Protein AF-A0A2D4M1D8-F1 (afdb_monomer)

Structure (mmCIF, N/CA/C/O backbone):
data_AF-A0A2D4M1D8-F1
#
_entry.id   AF-A0A2D4M1D8-F1
#
loop_
_atom_site.group_PDB
_atom_site.id
_atom_site.type_symbol
_atom_site.label_atom_id
_atom_site.label_alt_id
_atom_site.label_comp_id
_atom_site.label_asym_id
_atom_site.label_entity_id
_atom_site.label_seq_id
_atom_site.pdbx_PDB_ins_code
_atom_site.Cartn_x
_atom_site.Cartn_y
_atom_site.Cartn_z
_atom_site.occupancy
_atom_site.B_iso_or_equiv
_atom_site.auth_seq_id
_atom_site.auth_comp_id
_atom_site.auth_asym_id
_atom_site.auth_atom_id
_atom_site.pdbx_PDB_model_num
ATOM 1 N N . GLU A 1 1 ? -12.148 -11.282 5.282 1.00 66.81 1 GLU A N 1
ATOM 2 C CA . GLU A 1 1 ? -11.928 -11.578 3.846 1.00 66.81 1 GLU A CA 1
ATOM 3 C C . GLU A 1 1 ? -11.198 -10.450 3.104 1.00 66.81 1 GLU A C 1
ATOM 5 O O . GLU A 1 1 ? -10.140 -10.710 2.546 1.00 66.81 1 GLU A O 1
ATOM 10 N N . GLN A 1 2 ? -11.662 -9.192 3.183 1.00 76.12 2 GLN A N 1
ATOM 11 C CA . GLN A 1 2 ? -11.015 -8.040 2.519 1.00 76.12 2 GLN A CA 1
ATOM 12 C C . GLN A 1 2 ? -9.534 -7.824 2.888 1.00 76.12 2 GLN A C 1
ATOM 14 O O . GLN A 1 2 ? -8.716 -7.607 1.999 1.00 76.12 2 GLN A O 1
ATOM 19 N N . LEU A 1 3 ? -9.161 -7.924 4.174 1.00 80.94 3 LEU A N 1
ATOM 20 C CA . LEU A 1 3 ? -7.756 -7.798 4.591 1.00 80.94 3 LEU A CA 1
ATOM 21 C C . LEU A 1 3 ? -6.878 -8.900 3.978 1.00 80.94 3 LEU A C 1
ATOM 23 O O . LEU A 1 3 ? -5.792 -8.619 3.488 1.00 80.94 3 LEU A O 1
ATOM 27 N N . SER A 1 4 ? -7.364 -10.143 3.962 1.00 84.00 4 SER A N 1
ATOM 28 C CA . SER A 1 4 ? -6.626 -11.282 3.403 1.00 84.00 4 SER A CA 1
ATOM 29 C C . SER A 1 4 ? -6.391 -11.123 1.898 1.00 84.00 4 SER A C 1
ATOM 31 O O . SER A 1 4 ? -5.278 -11.358 1.436 1.00 84.00 4 SER A O 1
ATOM 33 N N . GLN A 1 5 ? -7.392 -10.641 1.154 1.00 86.50 5 GLN A N 1
ATOM 34 C CA . GLN A 1 5 ? -7.241 -10.314 -0.268 1.00 86.50 5 GLN A CA 1
ATOM 35 C C . GLN A 1 5 ? -6.213 -9.193 -0.490 1.00 86.50 5 GLN A C 1
ATOM 37 O O . GLN A 1 5 ? -5.358 -9.310 -1.363 1.00 86.50 5 GLN A O 1
ATOM 42 N N . GLN A 1 6 ? -6.244 -8.134 0.326 1.00 85.00 6 GLN A N 1
ATOM 43 C CA . GLN A 1 6 ? -5.277 -7.031 0.242 1.00 85.00 6 GLN A CA 1
ATOM 44 C C . GLN A 1 6 ? -3.851 -7.462 0.602 1.00 85.00 6 GLN A C 1
ATOM 46 O O . GLN A 1 6 ? -2.904 -7.036 -0.049 1.00 85.00 6 GLN A O 1
ATOM 51 N N . MET A 1 7 ? -3.682 -8.348 1.585 1.00 87.56 7 MET A N 1
ATOM 52 C CA . MET A 1 7 ? -2.372 -8.913 1.917 1.00 87.56 7 MET A CA 1
ATOM 53 C C . MET A 1 7 ? -1.833 -9.826 0.813 1.00 87.56 7 MET A C 1
ATOM 55 O O . MET A 1 7 ? -0.639 -9.789 0.532 1.00 87.56 7 MET A O 1
ATOM 59 N N . ALA A 1 8 ? -2.696 -10.612 0.163 1.00 90.31 8 ALA A N 1
ATOM 60 C CA . ALA A 1 8 ? -2.297 -11.431 -0.979 1.00 90.31 8 ALA A CA 1
ATOM 61 C C . ALA A 1 8 ? -1.833 -10.560 -2.158 1.00 90.31 8 ALA A C 1
ATOM 63 O O . ALA A 1 8 ? -0.759 -10.799 -2.706 1.00 90.31 8 ALA A O 1
ATOM 64 N N . LEU A 1 9 ? -2.591 -9.506 -2.484 1.00 90.12 9 LEU A N 1
ATOM 65 C CA . LEU A 1 9 ? -2.201 -8.517 -3.495 1.00 90.12 9 LEU A CA 1
ATOM 66 C C . LEU A 1 9 ? -0.886 -7.820 -3.136 1.00 90.12 9 LEU A C 1
ATOM 68 O O . LEU A 1 9 ? -0.038 -7.618 -3.999 1.00 90.12 9 LEU A O 1
ATOM 72 N N . PHE A 1 10 ? -0.699 -7.462 -1.864 1.00 90.62 10 PHE A N 1
ATOM 73 C CA . PHE A 1 10 ? 0.538 -6.850 -1.394 1.00 90.62 10 PHE A CA 1
ATOM 74 C C . PHE A 1 10 ? 1.743 -7.777 -1.595 1.00 90.62 10 PHE A C 1
ATOM 76 O O . PHE A 1 10 ? 2.737 -7.352 -2.177 1.00 90.62 10 PHE A O 1
ATOM 83 N N . ALA A 1 11 ? 1.625 -9.052 -1.217 1.00 91.69 11 ALA A N 1
ATOM 84 C CA . ALA A 1 11 ? 2.682 -10.041 -1.413 1.00 91.69 11 ALA A CA 1
ATOM 85 C C . ALA A 1 11 ? 3.009 -10.273 -2.901 1.00 91.69 11 ALA A C 1
ATOM 87 O O . ALA A 1 11 ? 4.173 -10.431 -3.264 1.00 91.69 11 ALA A O 1
ATOM 88 N N . GLU A 1 12 ? 2.001 -10.265 -3.778 1.00 93.38 12 GLU A N 1
ATOM 89 C CA . GLU A 1 12 ? 2.205 -10.361 -5.228 1.00 93.38 12 GLU A CA 1
ATOM 90 C C . GLU A 1 12 ? 2.938 -9.130 -5.784 1.00 93.38 12 GLU A C 1
ATOM 92 O O . GLU A 1 12 ? 3.869 -9.258 -6.583 1.00 93.38 12 GLU A O 1
ATOM 97 N N . ILE A 1 13 ? 2.557 -7.931 -5.336 1.00 92.62 13 ILE A N 1
ATOM 98 C CA . ILE A 1 13 ? 3.235 -6.686 -5.705 1.00 92.62 13 ILE A CA 1
ATOM 99 C C . ILE A 1 13 ? 4.694 -6.720 -5.237 1.00 92.62 13 ILE A C 1
ATOM 101 O O . ILE A 1 13 ? 5.575 -6.412 -6.033 1.00 92.62 13 ILE A O 1
ATOM 105 N N . GLU A 1 14 ? 4.971 -7.146 -4.003 1.00 90.88 14 GLU A N 1
ATOM 106 C CA . GLU A 1 14 ? 6.341 -7.278 -3.490 1.00 90.88 14 GLU A CA 1
ATOM 107 C C . GLU A 1 14 ? 7.165 -8.303 -4.280 1.00 90.88 14 GLU A C 1
ATOM 109 O O . GLU A 1 14 ? 8.321 -8.043 -4.615 1.00 90.88 14 GLU A O 1
ATOM 114 N N . ALA A 1 15 ? 6.575 -9.445 -4.643 1.00 93.31 15 ALA A N 1
ATOM 115 C CA . ALA A 1 15 ? 7.243 -10.449 -5.468 1.00 93.31 15 ALA A CA 1
ATOM 116 C C . ALA A 1 15 ? 7.608 -9.906 -6.864 1.00 93.31 15 ALA A C 1
ATOM 118 O O . ALA A 1 15 ? 8.654 -10.258 -7.421 1.00 93.31 15 ALA A O 1
ATOM 119 N N . ASN A 1 16 ? 6.795 -8.996 -7.411 1.00 94.50 16 ASN A N 1
ATOM 120 C CA . ASN A 1 16 ? 7.058 -8.333 -8.689 1.00 94.50 16 ASN A CA 1
ATOM 121 C C . ASN A 1 16 ? 8.260 -7.374 -8.663 1.00 94.50 16 ASN A C 1
ATOM 123 O O . ASN A 1 16 ? 8.732 -6.989 -9.737 1.00 94.50 16 ASN A O 1
ATOM 127 N N . GLN A 1 17 ? 8.833 -7.057 -7.496 1.00 95.88 17 GLN A N 1
ATOM 128 C CA . GLN A 1 17 ? 10.097 -6.318 -7.403 1.00 95.88 17 GLN A CA 1
ATOM 129 C C . GLN A 1 17 ? 11.206 -6.996 -8.218 1.00 95.88 17 GLN A C 1
ATOM 131 O O . GLN A 1 17 ? 11.942 -6.326 -8.940 1.00 95.88 17 GLN A O 1
ATOM 136 N N . ALA A 1 18 ? 11.288 -8.330 -8.171 1.00 96.56 18 ALA A N 1
ATOM 137 C CA . ALA A 1 18 ? 12.291 -9.083 -8.921 1.00 96.56 18 ALA A CA 1
ATOM 138 C C . ALA A 1 18 ? 12.136 -8.898 -10.443 1.00 96.56 18 ALA A C 1
ATOM 140 O O . ALA A 1 18 ? 13.130 -8.770 -11.164 1.00 96.56 18 ALA A O 1
ATOM 141 N N . ASN A 1 19 ? 10.891 -8.820 -10.924 1.00 96.50 19 ASN A N 1
ATOM 142 C CA . ASN A 1 19 ? 10.585 -8.554 -12.330 1.00 96.50 19 ASN A CA 1
ATOM 143 C C . ASN A 1 19 ? 10.978 -7.124 -12.723 1.00 96.50 19 ASN A C 1
ATOM 145 O O . ASN A 1 19 ? 11.519 -6.913 -13.810 1.00 96.50 19 ASN A O 1
ATOM 149 N N . LEU A 1 20 ? 10.759 -6.144 -11.840 1.00 97.44 20 LEU A N 1
ATOM 150 C CA . LEU A 1 20 ? 11.179 -4.760 -12.065 1.00 97.44 20 LEU A CA 1
ATOM 151 C C . LEU A 1 20 ? 12.708 -4.638 -12.135 1.00 97.44 20 LEU A C 1
ATOM 153 O O . LEU A 1 20 ? 13.231 -3.997 -13.047 1.00 97.44 20 LEU A O 1
ATOM 157 N N . ASP A 1 21 ? 13.427 -5.303 -11.232 1.00 97.31 21 ASP A N 1
ATOM 158 C CA . ASP A 1 21 ? 14.892 -5.319 -11.210 1.00 97.31 21 ASP A CA 1
ATOM 159 C C . ASP A 1 21 ? 15.466 -5.993 -12.466 1.00 97.31 21 ASP A C 1
ATOM 161 O O . ASP A 1 21 ? 16.479 -5.560 -13.029 1.00 97.31 21 ASP A O 1
ATOM 165 N N . GLN A 1 22 ? 14.815 -7.054 -12.949 1.00 97.50 22 GLN A N 1
ATOM 166 C CA . GLN A 1 22 ? 15.164 -7.676 -14.223 1.00 97.50 22 GLN A CA 1
ATOM 167 C C . GLN A 1 22 ? 14.887 -6.732 -15.399 1.00 97.50 22 GLN A C 1
ATOM 169 O O . GLN A 1 22 ? 15.742 -6.580 -16.275 1.00 97.50 22 GLN A O 1
ATOM 174 N N . CYS A 1 23 ? 13.732 -6.064 -15.407 1.00 97.38 23 CYS A N 1
ATOM 175 C CA . CYS A 1 23 ? 13.376 -5.075 -16.419 1.00 97.38 23 CYS A CA 1
ATOM 176 C C . CYS A 1 23 ? 14.396 -3.928 -16.463 1.00 97.38 23 CYS A C 1
ATOM 178 O O . CYS A 1 23 ? 14.813 -3.532 -17.549 1.00 97.38 23 CYS A O 1
ATOM 180 N N . GLN A 1 24 ? 14.894 -3.473 -15.309 1.00 97.88 24 GLN A N 1
ATOM 181 C CA . GLN A 1 24 ? 15.951 -2.465 -15.222 1.00 97.88 24 GLN A CA 1
ATOM 182 C C . GLN A 1 24 ? 17.222 -2.904 -15.952 1.00 97.88 24 GLN A C 1
ATOM 184 O O . GLN A 1 24 ? 17.783 -2.148 -16.746 1.00 97.88 24 GLN A O 1
ATOM 189 N N . LYS A 1 25 ? 17.677 -4.136 -15.695 1.00 98.19 25 LYS A N 1
ATOM 190 C CA . LYS A 1 25 ? 18.882 -4.690 -16.330 1.00 98.19 25 LYS A CA 1
ATOM 191 C C . LYS A 1 25 ? 18.707 -4.792 -17.843 1.00 98.19 25 LYS A C 1
ATOM 193 O O . LYS A 1 25 ? 19.596 -4.374 -18.581 1.00 98.19 25 LYS A O 1
ATOM 198 N N . LEU A 1 26 ? 17.563 -5.304 -18.295 1.00 97.81 26 LEU A N 1
ATOM 199 C CA . LEU A 1 26 ? 17.253 -5.445 -19.718 1.00 97.81 26 LEU A CA 1
ATOM 200 C C . LEU A 1 26 ? 17.132 -4.081 -20.411 1.00 97.81 26 LEU A C 1
ATOM 202 O O . LEU A 1 26 ? 17.763 -3.871 -21.442 1.00 97.81 26 LEU A O 1
ATOM 206 N N . SER A 1 27 ? 16.391 -3.134 -19.829 1.00 97.69 27 SER A N 1
ATOM 207 C CA . SER A 1 27 ? 16.249 -1.766 -20.349 1.00 97.69 27 SER A CA 1
ATOM 208 C C . SER A 1 27 ? 17.609 -1.080 -20.496 1.00 97.69 27 SER A C 1
ATOM 210 O O . SER A 1 27 ? 17.894 -0.488 -21.536 1.00 97.69 27 SER A O 1
ATOM 212 N N . GLN A 1 28 ? 18.495 -1.228 -19.505 1.00 97.88 28 GLN A N 1
ATOM 213 C CA . GLN A 1 28 ? 19.846 -0.676 -19.570 1.00 97.88 28 GLN A CA 1
ATOM 214 C C . GLN A 1 28 ? 20.699 -1.326 -20.667 1.00 97.88 28 GLN A C 1
ATOM 216 O O . GLN A 1 28 ? 21.436 -0.631 -21.361 1.00 97.88 28 GLN A O 1
ATOM 221 N N . GLN A 1 29 ? 20.617 -2.647 -20.834 1.00 98.00 29 GLN A N 1
ATOM 222 C CA . GLN A 1 29 ? 21.349 -3.355 -21.887 1.00 98.00 29 GLN A CA 1
ATOM 223 C C . GLN A 1 29 ? 20.864 -2.944 -23.280 1.00 98.00 29 GLN A C 1
ATOM 225 O O . GLN A 1 29 ? 21.679 -2.621 -24.145 1.00 98.00 29 GLN A O 1
ATOM 230 N N . TYR A 1 30 ? 19.546 -2.911 -23.486 1.00 97.62 30 TYR A N 1
ATOM 231 C CA . TYR A 1 30 ? 18.956 -2.531 -24.765 1.00 97.62 30 TYR A CA 1
ATOM 232 C C . TYR A 1 30 ? 19.206 -1.063 -25.104 1.00 97.62 30 TYR A C 1
ATOM 234 O O . TYR A 1 30 ? 19.594 -0.774 -26.233 1.00 97.62 30 TYR A O 1
ATOM 242 N N . SER A 1 31 ? 19.044 -0.142 -24.149 1.00 97.44 31 SER A N 1
ATOM 243 C CA . SER A 1 31 ? 19.306 1.282 -24.388 1.00 97.44 31 SER A CA 1
ATOM 244 C C . SER A 1 31 ? 20.769 1.524 -24.759 1.00 97.44 31 SER A C 1
ATOM 246 O O . SER A 1 31 ? 21.036 2.187 -25.759 1.00 97.44 31 SER A O 1
ATOM 248 N N . THR A 1 32 ? 21.721 0.900 -24.055 1.00 97.75 32 THR A N 1
ATOM 249 C CA . THR A 1 32 ? 23.146 0.974 -24.407 1.00 97.75 32 THR A CA 1
ATOM 250 C C . THR A 1 32 ? 23.416 0.441 -25.816 1.00 97.75 32 THR A C 1
ATOM 252 O O . THR A 1 32 ? 24.031 1.143 -26.616 1.00 97.75 32 THR A O 1
ATOM 255 N N . ALA A 1 33 ? 22.917 -0.751 -26.158 1.00 97.62 33 ALA A N 1
ATOM 256 C CA . ALA A 1 33 ? 23.139 -1.347 -27.478 1.00 97.62 33 ALA A CA 1
ATOM 257 C C . ALA A 1 33 ? 22.548 -0.492 -28.615 1.00 97.62 33 ALA A C 1
ATOM 259 O O . ALA A 1 33 ? 23.186 -0.282 -29.649 1.00 97.62 33 ALA A O 1
ATOM 260 N N . VAL A 1 34 ? 21.343 0.052 -28.415 1.00 96.88 34 VAL A N 1
ATOM 261 C CA . VAL A 1 34 ? 20.702 0.964 -29.374 1.00 96.88 34 VAL A CA 1
ATOM 262 C C . VAL A 1 34 ? 21.520 2.244 -29.525 1.00 96.88 34 VAL A C 1
ATOM 264 O O . VAL A 1 34 ? 21.774 2.670 -30.649 1.00 96.88 34 VAL A O 1
ATOM 267 N N . LYS A 1 35 ? 21.995 2.823 -28.420 1.00 96.62 35 LYS A N 1
ATOM 268 C CA . LYS A 1 35 ? 22.807 4.044 -28.424 1.00 96.62 35 LYS A CA 1
ATOM 269 C C . LYS A 1 35 ? 24.138 3.863 -29.154 1.00 96.62 35 LYS A C 1
ATOM 271 O O . LYS A 1 35 ? 24.558 4.749 -29.898 1.00 96.62 35 LYS A O 1
ATOM 276 N N . GLU A 1 36 ? 24.793 2.719 -28.976 1.00 97.12 36 GLU A N 1
ATOM 277 C CA . GLU A 1 36 ? 26.015 2.364 -29.708 1.00 97.12 36 GLU A CA 1
ATOM 278 C C . GLU A 1 36 ? 25.753 2.247 -31.214 1.00 97.12 36 GLU A C 1
ATOM 280 O O . GLU A 1 36 ? 26.500 2.803 -32.022 1.00 97.12 36 GLU A O 1
ATOM 285 N N . TYR A 1 37 ? 24.656 1.593 -31.601 1.00 96.00 37 TYR A N 1
ATOM 286 C CA . TYR A 1 37 ? 24.276 1.455 -33.005 1.00 96.00 37 TYR A CA 1
ATOM 287 C C . TYR A 1 37 ? 23.898 2.798 -33.650 1.00 96.00 37 TYR A C 1
ATOM 289 O O . TYR A 1 37 ? 24.312 3.099 -34.773 1.00 96.00 37 TYR A O 1
ATOM 297 N N . GLU A 1 38 ? 23.163 3.651 -32.934 1.00 93.88 38 GLU A N 1
ATOM 298 C CA . GLU A 1 38 ? 22.845 5.018 -33.358 1.00 93.88 38 GLU A CA 1
ATOM 299 C C . GLU A 1 38 ? 24.117 5.842 -33.595 1.00 93.88 38 GLU A C 1
ATOM 301 O O . GLU A 1 38 ? 24.235 6.528 -34.618 1.00 93.88 38 GLU A O 1
ATOM 306 N N . LEU A 1 39 ? 25.100 5.729 -32.697 1.00 94.19 39 LEU A N 1
ATOM 307 C CA . LEU A 1 39 ? 26.401 6.380 -32.832 1.00 94.19 39 LEU A CA 1
ATOM 308 C C . LEU A 1 39 ? 27.198 5.836 -34.027 1.00 94.19 39 LEU A C 1
ATOM 310 O O . LEU A 1 39 ? 27.801 6.616 -34.773 1.00 94.19 39 LEU A O 1
ATOM 314 N N . GLN A 1 40 ? 27.181 4.520 -34.250 1.00 95.94 40 GLN A N 1
ATOM 315 C CA . GLN A 1 40 ? 27.835 3.894 -35.398 1.00 95.94 40 GLN A CA 1
ATOM 316 C C . GLN A 1 40 ? 27.232 4.398 -36.716 1.00 95.94 40 GLN A C 1
ATOM 318 O O . GLN A 1 40 ? 27.969 4.793 -37.624 1.00 95.94 40 GLN A O 1
ATOM 323 N N . LEU A 1 41 ? 25.900 4.458 -36.812 1.00 91.88 41 LEU A N 1
ATOM 324 C CA . LEU A 1 41 ? 25.202 5.008 -37.974 1.00 91.88 41 LEU A CA 1
ATOM 325 C C . LEU A 1 41 ? 25.516 6.491 -38.183 1.00 91.88 41 LEU A C 1
ATOM 327 O O . LEU A 1 41 ? 25.716 6.918 -39.320 1.00 91.88 41 LEU A O 1
ATOM 331 N N . MET A 1 42 ? 25.569 7.279 -37.109 1.00 90.62 42 MET A N 1
ATOM 332 C CA . MET A 1 42 ? 25.940 8.693 -37.174 1.00 90.62 42 MET A CA 1
ATOM 333 C C . MET A 1 42 ? 27.366 8.873 -37.709 1.00 90.62 42 MET A C 1
ATOM 335 O O . MET A 1 42 ? 27.583 9.682 -38.611 1.00 90.62 42 MET A O 1
ATOM 339 N N . THR A 1 43 ? 28.314 8.081 -37.207 1.00 93.31 43 THR A N 1
ATOM 340 C CA . THR A 1 43 ? 29.721 8.098 -37.636 1.00 93.31 43 THR A CA 1
ATOM 341 C C . THR A 1 43 ? 29.862 7.703 -39.102 1.00 93.31 43 THR A C 1
ATOM 343 O O . THR A 1 43 ? 30.515 8.402 -39.877 1.00 93.31 43 THR A O 1
ATOM 346 N N . TYR A 1 44 ? 29.205 6.616 -39.509 1.00 93.00 44 TYR A N 1
ATOM 347 C CA . TYR A 1 44 ? 29.231 6.152 -40.892 1.00 93.00 44 TYR A CA 1
ATOM 348 C C . TYR A 1 44 ? 28.624 7.184 -41.850 1.00 93.00 44 TYR A C 1
ATOM 350 O O . TYR A 1 44 ? 29.213 7.481 -42.887 1.00 93.00 44 TYR A O 1
ATOM 358 N N . ARG A 1 45 ? 27.484 7.791 -41.487 1.00 88.25 45 ARG A N 1
ATOM 359 C CA . ARG A 1 45 ? 26.873 8.872 -42.276 1.00 88.25 45 ARG A CA 1
ATOM 360 C C . ARG A 1 45 ? 27.814 10.061 -42.422 1.00 88.25 45 ARG A C 1
ATOM 362 O O . ARG A 1 45 ? 28.002 10.524 -43.539 1.00 88.25 45 ARG A O 1
ATOM 369 N N . ALA A 1 46 ? 28.446 10.508 -41.337 1.00 87.94 46 ALA A N 1
ATOM 370 C CA . ALA A 1 46 ? 29.410 11.606 -41.387 1.00 87.94 46 ALA A CA 1
ATOM 371 C C . ALA A 1 46 ? 30.602 11.287 -42.309 1.00 87.94 46 ALA A C 1
ATOM 373 O O . ALA A 1 46 ? 31.013 12.134 -43.103 1.00 87.94 46 ALA A O 1
ATOM 374 N N . PHE A 1 47 ? 31.119 10.053 -42.260 1.00 90.88 47 PHE A N 1
ATOM 375 C CA . PHE A 1 47 ? 32.173 9.593 -43.166 1.00 90.88 47 PHE A CA 1
ATOM 376 C C . PHE A 1 47 ? 31.720 9.624 -44.632 1.00 90.88 47 PHE A C 1
ATOM 378 O O . PHE A 1 47 ? 32.409 10.199 -45.471 1.00 90.88 47 PHE A O 1
ATOM 385 N N . VAL A 1 48 ? 30.546 9.074 -44.946 1.00 89.31 48 VAL A N 1
ATOM 386 C CA . VAL A 1 48 ? 30.001 9.064 -46.313 1.00 89.31 48 VAL A CA 1
ATOM 387 C C . VAL A 1 48 ? 29.726 10.483 -46.825 1.00 89.31 48 VAL A C 1
ATOM 389 O O . VAL A 1 48 ? 30.069 10.795 -47.964 1.00 89.31 48 VAL A O 1
ATOM 392 N N . GLU A 1 49 ? 29.154 11.358 -45.996 1.00 85.88 49 GLU A N 1
ATOM 393 C CA . GLU A 1 49 ? 28.897 12.764 -46.334 1.00 85.88 49 GLU A CA 1
ATOM 394 C C . GLU A 1 49 ? 30.195 13.530 -46.619 1.00 85.88 49 GLU A C 1
ATOM 396 O O . GLU A 1 49 ? 30.223 14.343 -47.538 1.00 85.88 49 GLU A O 1
ATOM 401 N N . SER A 1 50 ? 31.291 13.231 -45.908 1.00 86.94 50 SER A N 1
ATOM 402 C CA . SER A 1 50 ? 32.597 13.868 -46.148 1.00 86.94 50 SER A CA 1
ATOM 403 C C . SER A 1 50 ? 33.162 13.613 -47.551 1.00 86.94 50 SER A C 1
ATOM 405 O O . SER A 1 50 ? 33.945 14.413 -48.057 1.00 86.94 50 SER A O 1
ATOM 407 N N . GLN A 1 51 ? 32.756 12.510 -48.187 1.00 86.88 51 GLN A N 1
ATOM 408 C CA . GLN A 1 51 ? 33.190 12.135 -49.534 1.00 86.88 51 GLN A CA 1
ATOM 409 C C . GLN A 1 51 ? 32.278 12.717 -50.631 1.00 86.88 51 GLN A C 1
ATOM 411 O O . GLN A 1 51 ? 32.621 12.662 -51.813 1.00 86.88 51 GLN A O 1
ATOM 416 N N . GLN A 1 52 ? 31.114 13.275 -50.275 1.00 82.75 52 GLN A N 1
ATOM 417 C CA . GLN A 1 52 ? 30.149 13.823 -51.230 1.00 82.75 52 GLN A CA 1
ATOM 418 C C . GLN A 1 52 ? 30.340 15.333 -51.421 1.00 82.75 52 GLN A C 1
ATOM 420 O O . GLN A 1 52 ? 30.469 16.097 -50.471 1.00 82.75 52 GLN A O 1
ATOM 425 N N . LYS A 1 53 ? 30.305 15.796 -52.678 1.00 70.94 53 LYS A N 1
ATOM 426 C CA . LYS A 1 53 ? 30.506 17.218 -53.029 1.00 70.94 53 LYS A CA 1
ATOM 427 C C . LYS A 1 53 ? 29.303 18.128 -52.726 1.00 70.94 53 LYS A C 1
ATOM 429 O O . LYS A 1 53 ? 29.411 19.336 -52.913 1.00 70.94 53 LYS A O 1
ATOM 434 N N . SER A 1 54 ? 28.157 17.579 -52.313 1.00 64.12 54 SER A N 1
ATOM 435 C CA . SER A 1 54 ? 26.909 18.329 -52.120 1.00 64.12 54 SER A CA 1
ATOM 436 C C . SER A 1 54 ? 26.309 18.072 -50.731 1.00 64.12 54 SER A C 1
ATOM 438 O O . SER A 1 54 ? 26.140 16.910 -50.359 1.00 64.12 54 SER A O 1
ATOM 440 N N . PRO A 1 55 ? 25.962 19.121 -49.962 1.00 63.91 55 PRO A N 1
ATOM 441 C CA . PRO A 1 55 ? 25.330 18.960 -48.659 1.00 63.91 55 PRO A CA 1
ATOM 442 C C . PRO A 1 55 ? 23.859 18.539 -48.805 1.00 63.91 55 PRO A C 1
ATOM 444 O O . PRO A 1 55 ? 23.033 19.278 -49.342 1.00 63.91 55 PRO A O 1
ATOM 447 N N . VAL A 1 56 ? 23.509 17.361 -48.281 1.00 71.50 56 VAL A N 1
ATOM 448 C CA . VAL A 1 56 ? 22.127 16.851 -48.254 1.00 71.50 56 VAL A CA 1
ATOM 449 C C . VAL A 1 56 ? 21.361 17.424 -47.048 1.00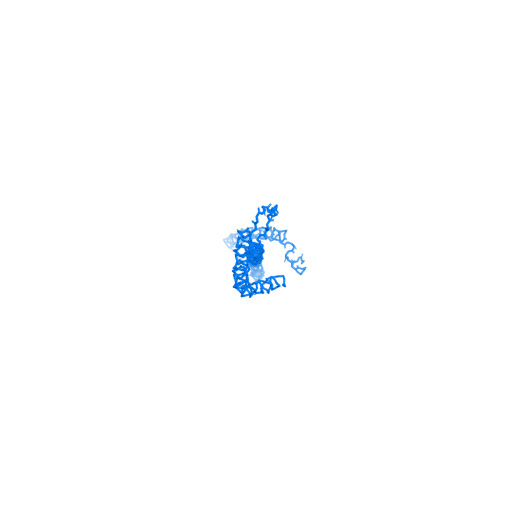 71.50 56 VAL A C 1
ATOM 451 O O . VAL A 1 56 ? 21.895 17.539 -45.943 1.00 71.50 56 VAL A O 1
ATOM 454 N N . LYS A 1 57 ? 20.084 17.794 -47.242 1.00 63.69 57 LYS A N 1
ATOM 455 C CA . LYS A 1 57 ? 19.195 18.292 -46.172 1.00 63.69 57 LYS A CA 1
ATOM 456 C C . LYS A 1 57 ? 18.954 17.215 -45.109 1.00 63.69 57 LYS A C 1
ATOM 458 O O . LYS A 1 57 ? 18.578 16.090 -45.427 1.00 63.69 57 LYS A O 1
ATOM 463 N N . ARG A 1 58 ? 19.095 17.591 -43.835 1.00 68.88 58 ARG A N 1
ATOM 464 C CA . ARG A 1 58 ? 18.977 16.677 -42.689 1.00 68.88 58 ARG A CA 1
ATOM 465 C C . ARG A 1 58 ? 17.584 16.703 -42.059 1.00 68.88 58 ARG A C 1
ATOM 467 O O . ARG A 1 58 ? 17.001 17.771 -41.881 1.00 68.88 58 ARG A O 1
ATOM 474 N N . ARG A 1 59 ? 17.109 15.535 -41.616 1.00 72.31 59 ARG A N 1
ATOM 475 C CA . ARG A 1 59 ? 16.017 15.392 -40.639 1.00 72.31 59 ARG A CA 1
ATOM 476 C C . ARG A 1 59 ? 16.620 14.992 -39.292 1.00 72.31 59 ARG A C 1
ATOM 478 O O . ARG A 1 59 ? 17.501 14.138 -39.250 1.00 72.31 59 ARG A O 1
ATOM 485 N N . ARG A 1 60 ? 16.157 15.602 -38.196 1.00 71.38 60 ARG A N 1
ATOM 486 C CA . ARG A 1 60 ? 16.535 15.180 -36.839 1.00 71.38 60 ARG A CA 1
ATOM 487 C C . ARG A 1 60 ? 15.935 13.796 -36.576 1.00 71.38 60 ARG A C 1
ATOM 489 O O . ARG A 1 60 ? 14.732 13.620 -36.751 1.00 71.38 60 ARG A O 1
ATOM 496 N N . VAL A 1 61 ? 16.771 12.836 -36.194 1.00 72.62 61 VAL A N 1
ATOM 497 C CA . VAL A 1 61 ? 16.337 11.505 -35.751 1.00 72.62 61 VAL A CA 1
ATOM 498 C C . VAL A 1 61 ? 16.081 11.586 -34.246 1.00 72.62 61 VAL A C 1
ATOM 500 O O . VAL A 1 61 ? 16.873 12.196 -33.529 1.00 72.62 61 VAL A O 1
ATOM 503 N N . LEU A 1 62 ? 14.950 11.051 -33.788 1.00 81.00 62 LEU A N 1
ATOM 504 C CA . LEU A 1 62 ? 14.676 10.882 -32.361 1.00 81.00 62 LEU A CA 1
ATOM 505 C C . LEU A 1 62 ? 15.468 9.669 -31.858 1.00 81.00 62 LEU A C 1
ATOM 507 O O . LEU A 1 62 ? 15.522 8.656 -32.553 1.00 81.00 62 LEU A O 1
ATOM 511 N N . SER A 1 63 ? 16.085 9.793 -30.685 1.00 90.38 63 SER A N 1
ATOM 512 C CA . SER A 1 63 ? 16.842 8.711 -30.049 1.00 90.38 63 SER A CA 1
ATOM 513 C C . SER A 1 63 ? 15.881 7.627 -29.569 1.00 90.38 63 SER A C 1
ATOM 515 O O . SER A 1 63 ? 15.012 7.878 -28.733 1.00 90.38 63 SER A O 1
ATOM 517 N N . SER A 1 64 ? 16.028 6.420 -30.104 1.00 92.44 64 SER A N 1
ATOM 518 C CA . SER A 1 64 ? 15.257 5.251 -29.673 1.00 92.44 64 SER A CA 1
ATOM 519 C C . SER A 1 64 ? 15.752 4.747 -28.314 1.00 92.44 64 SER A C 1
ATOM 521 O O . SER A 1 64 ? 14.964 4.233 -27.524 1.00 92.44 64 SER A O 1
ATOM 523 N N . SER A 1 65 ? 17.034 4.962 -27.993 1.00 95.62 65 SER A N 1
ATOM 524 C CA . SER A 1 65 ? 17.600 4.682 -26.664 1.00 95.62 65 SER A CA 1
ATOM 525 C C . SER A 1 65 ? 16.925 5.508 -25.563 1.00 95.62 65 SER A C 1
ATOM 527 O O . SER A 1 65 ? 16.677 5.002 -24.464 1.00 95.62 65 SER A O 1
ATOM 529 N N . ASP A 1 66 ? 16.629 6.780 -25.839 1.00 95.19 66 ASP A N 1
ATOM 530 C CA . ASP A 1 66 ? 16.000 7.667 -24.854 1.00 95.19 66 ASP A CA 1
ATOM 531 C C . ASP A 1 66 ? 14.549 7.244 -24.586 1.00 95.19 66 ASP A C 1
ATOM 533 O O . ASP A 1 66 ? 14.110 7.271 -23.439 1.00 95.19 66 ASP A O 1
ATOM 537 N N . ALA A 1 67 ? 13.835 6.764 -25.613 1.00 95.56 67 ALA A N 1
ATOM 538 C CA . ALA A 1 67 ? 12.489 6.212 -25.457 1.00 95.56 67 ALA A CA 1
ATOM 539 C C . ALA A 1 67 ? 12.475 4.977 -24.536 1.00 95.56 67 ALA A C 1
ATOM 541 O O . ALA A 1 67 ? 11.699 4.940 -23.586 1.00 95.56 67 ALA A O 1
ATOM 542 N N . ILE A 1 68 ? 13.392 4.022 -24.743 1.00 96.00 68 ILE A N 1
ATOM 543 C CA . ILE A 1 68 ? 13.530 2.821 -23.891 1.00 96.00 68 ILE A CA 1
ATOM 544 C C . ILE A 1 68 ? 13.810 3.202 -22.430 1.00 96.00 68 ILE A C 1
ATOM 546 O O . ILE A 1 68 ? 13.285 2.589 -21.498 1.00 96.00 68 ILE A O 1
ATOM 550 N N . THR A 1 69 ? 14.649 4.221 -22.225 1.00 96.06 69 THR A N 1
ATOM 551 C CA . THR A 1 69 ? 14.977 4.712 -20.881 1.00 96.06 69 THR A CA 1
ATOM 552 C C . THR A 1 69 ? 13.749 5.334 -20.221 1.00 96.06 69 THR A C 1
ATOM 554 O O . THR A 1 69 ? 13.472 5.052 -19.056 1.00 96.06 69 THR A O 1
ATOM 557 N N . GLN A 1 70 ? 12.992 6.147 -20.963 1.00 97.12 70 GLN A N 1
ATOM 558 C CA . GLN A 1 70 ? 11.795 6.808 -20.454 1.00 97.12 70 GLN A CA 1
ATOM 559 C C . GLN A 1 70 ? 10.700 5.806 -20.073 1.00 97.12 70 GLN A C 1
ATOM 561 O O . GLN A 1 70 ? 10.168 5.895 -18.971 1.00 97.12 70 GLN A O 1
ATOM 566 N N . GLU A 1 71 ? 10.420 4.812 -20.917 1.00 97.00 71 GLU A N 1
ATOM 567 C CA . GLU A 1 71 ? 9.413 3.781 -20.624 1.00 97.00 71 GLU A CA 1
ATOM 568 C C . GLU A 1 71 ? 9.719 3.032 -19.319 1.00 97.00 71 GLU A C 1
ATOM 570 O O . GLU A 1 71 ? 8.822 2.776 -18.513 1.00 97.00 71 GLU A O 1
ATOM 575 N N . PHE A 1 72 ? 10.996 2.733 -19.055 1.00 97.88 72 PHE A N 1
ATOM 576 C CA . PHE A 1 72 ? 11.394 2.113 -17.792 1.00 97.88 72 PHE A CA 1
ATOM 577 C C . PHE A 1 72 ? 11.255 3.068 -16.593 1.00 97.88 72 PHE A C 1
ATOM 579 O O . PHE A 1 72 ? 10.830 2.644 -15.514 1.00 97.88 72 PHE A O 1
ATOM 586 N N . MET A 1 73 ? 11.584 4.355 -16.753 1.00 98.12 73 MET A N 1
ATOM 587 C CA . MET A 1 73 ? 11.375 5.356 -15.696 1.00 98.12 73 MET A CA 1
ATOM 588 C C . MET A 1 73 ? 9.892 5.483 -15.327 1.00 98.12 73 MET A C 1
ATOM 590 O O . MET A 1 73 ? 9.563 5.535 -14.136 1.00 98.12 73 MET A O 1
ATOM 594 N N . ASP A 1 74 ? 9.010 5.486 -16.324 1.00 98.06 74 ASP A N 1
ATOM 595 C CA . ASP A 1 74 ? 7.561 5.565 -16.137 1.00 98.06 74 ASP A CA 1
ATOM 596 C C . ASP A 1 74 ? 7.036 4.305 -15.435 1.00 98.06 74 ASP A C 1
ATOM 598 O O . ASP A 1 74 ? 6.345 4.402 -14.417 1.00 98.06 74 ASP A O 1
ATOM 602 N N . LEU A 1 75 ? 7.457 3.117 -15.891 1.00 98.00 75 LEU A N 1
ATOM 603 C CA . LEU A 1 75 ? 7.119 1.841 -15.256 1.00 98.00 75 LEU A CA 1
ATOM 604 C C . LEU A 1 75 ? 7.541 1.804 -13.779 1.00 98.00 75 LEU A C 1
ATOM 606 O O . LEU A 1 75 ? 6.736 1.460 -12.911 1.00 98.00 75 LEU A O 1
ATOM 610 N N . ARG A 1 76 ? 8.782 2.202 -13.471 1.00 97.69 76 ARG A N 1
ATOM 611 C CA . ARG A 1 76 ? 9.295 2.270 -12.093 1.00 97.69 76 ARG A CA 1
ATOM 612 C C . ARG A 1 76 ? 8.482 3.235 -11.232 1.00 97.69 76 ARG A C 1
ATOM 614 O O . ARG A 1 76 ? 8.218 2.944 -10.064 1.00 97.69 76 ARG A O 1
ATOM 621 N N . THR A 1 77 ? 8.088 4.374 -11.795 1.00 98.25 77 THR A N 1
ATOM 622 C CA . THR A 1 77 ? 7.274 5.378 -11.098 1.00 98.25 77 THR A CA 1
ATOM 623 C C . THR A 1 77 ? 5.896 4.816 -10.751 1.00 98.25 77 THR A C 1
ATOM 625 O O . THR A 1 77 ? 5.478 4.898 -9.596 1.00 98.25 77 THR A O 1
ATOM 628 N N . HIS A 1 78 ? 5.222 4.167 -11.706 1.00 97.75 78 HIS A N 1
ATOM 629 C CA . HIS A 1 78 ? 3.927 3.521 -11.475 1.00 97.75 78 HIS A CA 1
ATOM 630 C C . HIS A 1 78 ? 4.009 2.392 -10.444 1.00 97.75 78 HIS A C 1
ATOM 632 O O . HIS A 1 78 ? 3.183 2.335 -9.535 1.00 97.75 78 HIS A O 1
ATOM 638 N N . TYR A 1 79 ? 5.022 1.529 -10.538 1.00 97.88 79 TYR A N 1
ATOM 639 C CA . TYR A 1 79 ? 5.220 0.449 -9.574 1.00 97.88 79 TYR A CA 1
ATOM 640 C C . TYR A 1 79 ? 5.459 0.987 -8.153 1.00 97.88 79 TYR A C 1
ATOM 642 O O . TYR A 1 79 ? 4.842 0.522 -7.198 1.00 97.88 79 TYR A O 1
ATOM 650 N N . THR A 1 80 ? 6.286 2.027 -8.004 1.00 97.19 80 THR A N 1
ATOM 651 C CA . THR A 1 80 ? 6.545 2.659 -6.696 1.00 97.19 80 THR A CA 1
ATOM 652 C C . THR A 1 80 ? 5.268 3.251 -6.092 1.00 97.19 80 THR A C 1
ATOM 654 O O . THR A 1 80 ? 5.013 3.103 -4.893 1.00 97.19 80 THR A O 1
ATOM 657 N N . ALA A 1 81 ? 4.443 3.901 -6.919 1.00 97.06 81 ALA A N 1
ATOM 658 C CA . ALA A 1 81 ? 3.148 4.423 -6.495 1.00 97.06 81 ALA A CA 1
ATOM 659 C C . ALA A 1 81 ? 2.207 3.295 -6.044 1.00 97.06 81 ALA A C 1
ATOM 661 O O . ALA A 1 81 ? 1.579 3.414 -4.993 1.00 97.06 81 ALA A O 1
ATOM 662 N N . LEU A 1 82 ? 2.167 2.186 -6.790 1.00 95.69 82 LEU A N 1
ATOM 663 C CA . LEU A 1 82 ? 1.368 1.009 -6.456 1.00 95.69 82 LEU A CA 1
ATOM 664 C C . LEU A 1 82 ? 1.787 0.395 -5.110 1.00 95.69 82 LEU A C 1
ATOM 666 O O . LEU A 1 82 ? 0.936 0.207 -4.246 1.00 95.69 82 LEU A O 1
ATOM 670 N N . VAL A 1 83 ? 3.085 0.156 -4.889 1.00 95.81 83 VAL A N 1
ATOM 671 C CA . VAL A 1 83 ? 3.617 -0.353 -3.607 1.00 95.81 83 VAL A CA 1
ATOM 672 C C . VAL A 1 83 ? 3.225 0.564 -2.450 1.00 95.81 83 VAL A C 1
ATOM 674 O O . VAL A 1 83 ? 2.727 0.103 -1.422 1.00 95.81 83 VAL A O 1
ATOM 677 N N . THR A 1 84 ? 3.420 1.874 -2.619 1.00 95.69 84 THR A N 1
ATOM 678 C CA . THR A 1 84 ? 3.112 2.867 -1.581 1.00 95.69 84 THR A CA 1
ATOM 679 C C . THR A 1 84 ? 1.628 2.854 -1.229 1.00 95.69 84 THR A C 1
ATOM 681 O O . THR A 1 84 ? 1.272 2.779 -0.052 1.00 95.69 84 THR A O 1
ATOM 684 N N . LEU A 1 85 ? 0.762 2.893 -2.245 1.00 94.94 85 LEU A N 1
ATOM 685 C CA . LEU A 1 85 ? -0.685 2.902 -2.075 1.00 94.94 85 LEU A CA 1
ATOM 686 C C . LEU A 1 85 ? -1.164 1.621 -1.381 1.00 94.94 85 LEU A C 1
ATOM 688 O O . LEU A 1 85 ? -1.870 1.695 -0.376 1.00 94.94 85 LEU A O 1
ATOM 692 N N . THR A 1 86 ? -0.732 0.448 -1.847 1.00 92.19 86 THR A N 1
ATOM 693 C CA . THR A 1 86 ? -1.146 -0.835 -1.262 1.00 92.19 86 THR A CA 1
ATOM 694 C C . THR A 1 86 ? -0.647 -0.990 0.177 1.00 92.19 86 THR A C 1
ATOM 696 O O . THR A 1 86 ? -1.415 -1.405 1.043 1.00 92.19 86 THR A O 1
ATOM 699 N N . THR A 1 87 ? 0.587 -0.565 0.481 1.00 93.00 87 THR A N 1
ATOM 700 C CA . THR A 1 87 ? 1.112 -0.547 1.862 1.00 93.00 87 THR A CA 1
ATOM 701 C C . THR A 1 87 ? 0.220 0.290 2.782 1.00 93.00 87 THR A C 1
ATOM 703 O O . THR A 1 87 ? -0.130 -0.129 3.888 1.00 93.00 87 THR A O 1
ATOM 706 N N . GLN A 1 88 ? -0.175 1.483 2.326 1.00 93.56 88 GLN A N 1
ATOM 707 C CA . GLN A 1 88 ? -1.065 2.363 3.082 1.00 93.56 88 GLN A CA 1
ATOM 708 C C . GLN A 1 88 ? -2.450 1.738 3.280 1.00 93.56 88 GLN A C 1
ATOM 710 O O . GLN A 1 88 ? -2.989 1.816 4.383 1.00 93.56 88 GLN A O 1
ATOM 715 N N . HIS A 1 89 ? -3.006 1.078 2.261 1.00 91.31 89 HIS A N 1
ATOM 716 C CA . HIS A 1 89 ? -4.290 0.385 2.370 1.00 91.31 89 HIS A CA 1
ATOM 717 C C . HIS A 1 89 ? -4.259 -0.764 3.380 1.00 91.31 89 HIS A C 1
ATOM 719 O O . HIS A 1 89 ? -5.161 -0.853 4.214 1.00 91.31 89 HIS A O 1
ATOM 725 N N . VAL A 1 90 ? -3.218 -1.604 3.362 1.00 91.12 90 VAL A N 1
ATOM 726 C CA . VAL A 1 90 ? -3.051 -2.684 4.350 1.00 91.12 90 VAL A CA 1
ATOM 727 C C . VAL A 1 90 ? -3.000 -2.103 5.763 1.00 91.12 90 VAL A C 1
ATOM 729 O O . VAL A 1 90 ? -3.717 -2.576 6.648 1.00 91.12 90 VAL A O 1
ATOM 732 N N . LYS A 1 91 ? -2.225 -1.030 5.969 1.00 93.25 91 LYS A N 1
ATOM 733 C CA . LYS A 1 91 ? -2.148 -0.338 7.262 1.00 93.25 91 LYS A CA 1
ATOM 734 C C . LYS A 1 91 ? -3.503 0.223 7.696 1.00 93.25 91 LYS A C 1
ATOM 736 O O . LYS A 1 91 ? -3.906 0.015 8.834 1.00 93.25 91 LYS A O 1
ATOM 741 N N . TYR A 1 92 ? -4.216 0.892 6.794 1.00 93.62 92 TYR A N 1
ATOM 742 C CA . TYR A 1 92 ? -5.524 1.480 7.078 1.00 93.62 92 TYR A CA 1
ATOM 743 C C . TYR A 1 92 ? -6.553 0.429 7.509 1.00 93.62 92 TYR A C 1
ATOM 745 O O . TYR A 1 92 ? -7.216 0.612 8.527 1.00 93.62 92 TYR A O 1
ATOM 753 N N . ILE A 1 93 ? -6.660 -0.683 6.773 1.00 90.25 93 ILE A N 1
ATOM 754 C CA . ILE A 1 93 ? -7.602 -1.763 7.101 1.00 90.25 93 ILE A CA 1
ATOM 755 C C . ILE A 1 93 ? -7.224 -2.403 8.440 1.00 90.25 93 ILE A C 1
ATOM 757 O O . ILE A 1 93 ? -8.095 -2.617 9.278 1.00 90.25 93 ILE A O 1
ATOM 761 N N . SER A 1 94 ? -5.932 -2.654 8.666 1.00 90.56 94 SER A N 1
ATOM 762 C CA . SER A 1 94 ? -5.437 -3.217 9.929 1.00 90.56 94 SER A CA 1
ATOM 763 C C . SER A 1 94 ? -5.756 -2.307 11.120 1.00 90.56 94 SER A C 1
ATOM 765 O O . SER A 1 94 ? -6.252 -2.766 12.145 1.00 90.56 94 SER A O 1
ATOM 767 N N . ASP A 1 95 ? -5.543 -0.998 10.972 1.00 94.56 95 ASP A N 1
ATOM 768 C CA . ASP A 1 95 ? -5.867 -0.008 11.999 1.00 94.56 95 ASP A CA 1
ATOM 769 C C . ASP A 1 95 ? -7.379 0.138 12.224 1.00 94.56 95 ASP A C 1
ATOM 771 O O . ASP A 1 95 ? -7.806 0.418 13.343 1.00 94.56 95 ASP A O 1
ATOM 775 N N . ALA A 1 96 ? -8.203 -0.007 11.184 1.00 92.50 96 ALA A N 1
ATOM 776 C CA . ALA A 1 96 ? -9.658 0.018 11.314 1.00 92.50 96 ALA A CA 1
ATOM 777 C C . ALA A 1 96 ? -10.173 -1.205 12.088 1.00 92.50 96 ALA A C 1
ATOM 779 O O . ALA A 1 96 ? -10.988 -1.044 12.992 1.00 9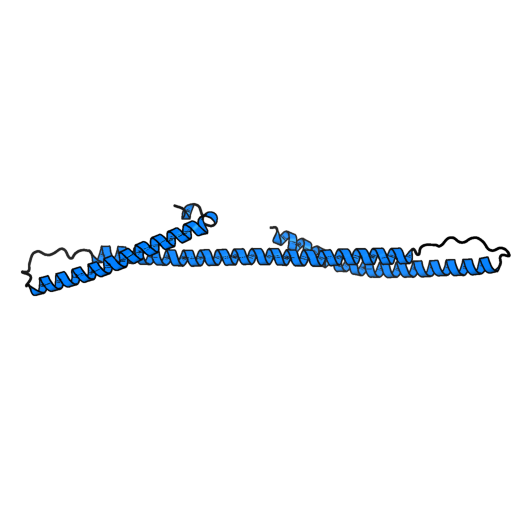2.50 96 ALA A O 1
ATOM 780 N N . LEU A 1 97 ? -9.654 -2.399 11.785 1.00 90.19 97 LEU A N 1
ATOM 781 C CA . LEU A 1 97 ? -10.008 -3.632 12.495 1.00 90.19 97 LEU A CA 1
ATOM 782 C C . LEU A 1 97 ? -9.604 -3.572 13.967 1.00 90.19 97 LEU A C 1
ATOM 784 O O . LEU A 1 97 ? -10.436 -3.822 14.829 1.00 90.19 97 LEU A O 1
ATOM 788 N N . ARG A 1 98 ? -8.378 -3.128 14.260 1.00 94.19 98 ARG A N 1
ATOM 789 C CA . ARG A 1 98 ? -7.914 -2.949 15.641 1.00 94.19 98 ARG A CA 1
ATOM 790 C C . ARG A 1 98 ? -8.817 -2.014 16.450 1.00 94.19 98 ARG A C 1
ATOM 792 O O . ARG A 1 98 ? -9.128 -2.315 17.593 1.00 94.19 98 ARG A O 1
ATOM 799 N N . ARG A 1 99 ? -9.265 -0.894 15.867 1.00 95.31 99 ARG A N 1
ATOM 800 C CA . ARG A 1 99 ? -10.203 0.015 16.552 1.00 95.31 99 ARG A CA 1
ATOM 801 C C . ARG A 1 99 ? -11.553 -0.642 16.825 1.00 95.31 99 ARG A C 1
ATOM 803 O O . ARG A 1 99 ? -12.119 -0.414 17.884 1.00 95.31 99 ARG A O 1
ATOM 810 N N . LEU A 1 100 ? -12.060 -1.447 15.891 1.00 90.69 100 LEU A N 1
ATOM 811 C CA . LEU A 1 100 ? -13.309 -2.185 16.093 1.00 90.69 100 LEU A CA 1
ATOM 812 C C . LEU A 1 100 ? -13.178 -3.219 17.220 1.00 90.69 100 LEU A C 1
ATOM 814 O O . LEU A 1 100 ? -14.071 -3.302 18.055 1.00 90.69 100 LEU A O 1
ATOM 818 N N . GLU A 1 101 ? -12.059 -3.943 17.282 1.00 91.75 101 GLU A N 1
ATOM 819 C CA . GLU A 1 101 ? -11.756 -4.889 18.368 1.00 91.75 101 GLU A CA 1
ATOM 820 C C . GLU A 1 101 ? -11.617 -4.177 19.727 1.00 91.75 101 GLU A C 1
ATOM 822 O O . GLU A 1 101 ? -12.133 -4.647 20.741 1.00 91.75 101 GLU A O 1
ATOM 827 N N . GLU A 1 102 ? -10.949 -3.019 19.762 1.00 94.25 102 GLU A N 1
ATOM 828 C CA . GLU A 1 102 ? -10.837 -2.183 20.964 1.00 94.25 102 GLU A CA 1
ATOM 829 C C . GLU A 1 102 ? -12.211 -1.671 21.427 1.00 94.25 102 GLU A C 1
ATOM 831 O O . GLU A 1 102 ? -12.514 -1.727 22.618 1.00 94.25 102 GLU A O 1
ATOM 836 N N . GLU A 1 103 ? -13.064 -1.214 20.503 1.00 90.50 103 GLU A N 1
ATOM 837 C CA . GLU A 1 103 ? -14.440 -0.820 20.815 1.00 90.50 103 GLU A CA 1
ATOM 838 C C . GLU A 1 103 ? -15.247 -1.992 21.382 1.00 90.50 103 GLU A C 1
ATOM 840 O O . GLU A 1 103 ? -15.907 -1.822 22.402 1.00 90.50 103 GLU A O 1
ATOM 845 N N . GLU A 1 104 ? -15.193 -3.174 20.761 1.00 88.75 104 GLU A N 1
ATOM 846 C CA . GLU A 1 104 ? -15.888 -4.376 21.241 1.00 88.75 104 GLU A CA 1
ATOM 847 C C . GLU A 1 104 ? -15.446 -4.756 22.659 1.00 88.75 104 GLU A C 1
ATOM 849 O O . GLU A 1 104 ? -16.286 -5.016 23.520 1.00 88.75 104 GLU A O 1
ATOM 854 N N . LYS A 1 105 ? -14.141 -4.689 22.940 1.00 93.38 105 LYS A N 1
ATOM 855 C CA . LYS A 1 105 ? -13.593 -4.938 24.278 1.00 93.38 105 LYS A CA 1
ATOM 856 C C . LYS A 1 105 ? -14.142 -3.965 25.320 1.00 93.38 105 LYS A C 1
ATOM 858 O O . LYS A 1 105 ? -14.504 -4.398 26.409 1.00 93.38 105 LYS A O 1
ATOM 863 N N . VAL A 1 106 ? -14.224 -2.674 24.995 1.00 91.88 106 VAL A N 1
ATOM 864 C CA . VAL A 1 106 ? -14.801 -1.663 25.899 1.00 91.88 106 VAL A CA 1
ATOM 865 C C . VAL A 1 106 ? -16.283 -1.940 26.150 1.00 91.88 106 VAL A C 1
ATOM 867 O O . VAL A 1 106 ? -16.726 -1.856 27.292 1.00 91.88 106 VAL A O 1
ATOM 870 N N . VAL A 1 107 ? -17.046 -2.310 25.115 1.00 90.62 107 VAL A N 1
ATOM 871 C CA . VAL A 1 107 ? -18.465 -2.665 25.281 1.00 90.62 107 VAL A CA 1
ATOM 872 C C . VAL A 1 107 ? -18.632 -3.883 26.188 1.00 90.62 107 VAL A C 1
ATOM 874 O O . VAL A 1 107 ? -19.503 -3.869 27.057 1.00 90.62 107 VAL A O 1
ATOM 877 N N . GLU A 1 108 ? -17.805 -4.917 26.029 1.00 89.44 108 GLU A N 1
ATOM 878 C CA . GLU A 1 108 ? -17.880 -6.116 26.870 1.00 89.44 108 GLU A CA 1
ATOM 879 C C . GLU A 1 108 ? -17.451 -5.828 28.322 1.00 89.44 108 GLU A C 1
ATOM 881 O O . GLU A 1 108 ? -18.066 -6.339 29.256 1.00 89.44 108 GLU A O 1
ATOM 886 N N . GLU A 1 109 ? -16.464 -4.952 28.541 1.00 92.50 109 GLU A N 1
ATOM 887 C CA . GLU A 1 109 ? -16.083 -4.482 29.882 1.00 92.50 109 GLU A CA 1
ATOM 888 C C . GLU A 1 109 ? -17.214 -3.686 30.558 1.00 92.50 109 GLU A C 1
ATOM 890 O O . GLU A 1 109 ? -17.566 -3.981 31.704 1.00 92.50 109 GLU A O 1
ATOM 895 N N . GLU A 1 110 ? -17.834 -2.728 29.853 1.00 89.12 110 GLU A N 1
ATOM 896 C CA . GLU A 1 110 ? -19.000 -1.980 30.354 1.00 89.12 110 GLU A CA 1
ATOM 897 C C . GLU A 1 110 ? -20.160 -2.934 30.681 1.00 89.12 110 GLU A C 1
ATOM 899 O O . GLU A 1 110 ? -20.761 -2.861 31.758 1.00 89.12 110 GLU A O 1
ATOM 904 N N . LYS A 1 111 ? -20.456 -3.877 29.780 1.00 89.62 111 LYS A N 1
ATOM 905 C CA . LYS A 1 111 ? -21.489 -4.899 29.975 1.00 89.62 111 LYS A CA 1
ATOM 906 C C . LYS A 1 111 ? -21.221 -5.738 31.221 1.00 89.62 111 LYS A C 1
ATOM 908 O O . LYS A 1 111 ? -22.140 -5.941 32.017 1.00 89.62 111 LYS A O 1
ATOM 913 N N . GLN A 1 112 ? -19.988 -6.201 31.413 1.00 91.88 112 GLN A N 1
ATOM 914 C CA . GLN A 1 112 ? -19.611 -6.994 32.578 1.00 91.88 112 GLN A CA 1
ATOM 915 C C . GLN A 1 112 ? -19.782 -6.192 33.878 1.00 91.88 112 GLN A C 1
ATOM 917 O O . GLN A 1 112 ? -20.350 -6.711 34.840 1.00 91.88 112 GLN A O 1
ATOM 922 N N . GLU A 1 113 ? -19.400 -4.911 33.900 1.00 91.12 113 GLU A N 1
ATOM 923 C CA . GLU A 1 113 ? -19.613 -4.032 35.058 1.00 91.12 113 GLU A CA 1
ATOM 924 C C . GLU A 1 113 ? -21.108 -3.879 35.394 1.00 91.12 113 GLU A C 1
ATOM 926 O O . GLU A 1 113 ? -21.513 -3.967 36.560 1.00 91.12 113 GLU A O 1
ATOM 931 N N . HIS A 1 114 ? -21.956 -3.686 34.379 1.00 88.94 114 HIS A N 1
ATOM 932 C CA . HIS A 1 114 ? -23.409 -3.641 34.557 1.00 88.94 114 HIS A CA 1
ATOM 933 C C . HIS A 1 114 ? -23.964 -4.970 35.080 1.00 88.94 114 HIS A C 1
ATOM 935 O O . HIS A 1 114 ? -24.772 -4.976 36.015 1.00 88.94 114 HIS A O 1
ATOM 941 N N . MET A 1 115 ? -23.509 -6.097 34.528 1.00 88.12 115 MET A N 1
ATOM 942 C CA . MET A 1 115 ? -23.902 -7.429 34.984 1.00 88.12 115 MET A CA 1
ATOM 943 C C . MET A 1 115 ? -23.517 -7.674 36.444 1.00 88.12 115 MET A C 1
ATOM 945 O O . MET A 1 115 ? -24.333 -8.194 37.208 1.00 88.12 115 MET A O 1
ATOM 949 N N . ASP A 1 116 ? -22.319 -7.268 36.863 1.00 92.06 116 ASP A N 1
ATOM 950 C CA . ASP A 1 116 ? -21.856 -7.435 38.241 1.00 92.06 116 ASP A CA 1
ATOM 951 C C . ASP A 1 116 ? -22.660 -6.581 39.228 1.00 92.06 116 ASP A C 1
ATOM 953 O O . ASP A 1 116 ? -23.044 -7.077 40.293 1.00 92.06 116 ASP A O 1
ATOM 957 N N . LYS A 1 117 ? -23.021 -5.343 38.858 1.00 90.44 117 LYS A N 1
ATOM 958 C CA . LYS A 1 117 ? -23.935 -4.497 39.652 1.00 90.44 117 LYS A CA 1
ATOM 959 C C . LYS A 1 117 ? -25.302 -5.157 39.826 1.00 90.44 117 LYS A C 1
ATOM 961 O O . LYS A 1 117 ? -25.797 -5.271 40.949 1.00 90.44 117 LYS A O 1
ATOM 966 N N . VAL A 1 118 ? -25.900 -5.647 38.737 1.00 89.25 118 VAL A N 1
ATOM 967 C CA . VAL A 1 118 ? -27.203 -6.335 38.775 1.00 89.25 118 VAL A CA 1
ATOM 968 C C . VAL A 1 118 ? -27.127 -7.610 39.616 1.00 89.25 118 VAL A C 1
ATOM 970 O O . VAL A 1 118 ? -28.007 -7.861 40.442 1.00 89.25 118 VAL A O 1
ATOM 973 N N . LYS A 1 119 ? -26.060 -8.398 39.467 1.00 92.25 119 LYS A N 1
ATOM 974 C CA . LYS A 1 119 ? -25.830 -9.615 40.252 1.00 92.25 119 LYS A CA 1
ATOM 975 C C . LYS A 1 119 ? -25.658 -9.310 41.739 1.00 92.25 119 LYS A C 1
ATOM 977 O O . LYS A 1 119 ? -26.209 -10.035 42.567 1.00 92.25 119 LYS A O 1
ATOM 982 N N . GLY A 1 120 ? -24.948 -8.235 42.082 1.00 91.50 120 GLY A N 1
ATOM 983 C CA . GLY A 1 120 ? -24.807 -7.751 43.454 1.00 91.50 120 GLY A CA 1
ATOM 984 C C . GLY A 1 120 ? -26.153 -7.375 44.075 1.00 91.50 120 GLY A C 1
ATOM 985 O O . GLY A 1 120 ? -26.488 -7.853 45.160 1.00 91.50 120 GLY A O 1
ATOM 986 N N . LEU A 1 121 ? -26.969 -6.599 43.355 1.00 90.81 121 LEU A N 1
ATOM 987 C CA . LEU A 1 121 ? -28.319 -6.229 43.790 1.00 90.81 121 LEU A CA 1
ATOM 988 C C . LEU A 1 121 ? -29.225 -7.456 43.955 1.00 90.81 121 LEU A C 1
ATOM 990 O O . LEU A 1 121 ? -29.912 -7.583 44.968 1.00 90.81 121 LEU A O 1
ATOM 994 N N . LEU A 1 122 ? -29.189 -8.400 43.013 1.00 89.69 122 LEU A N 1
ATOM 995 C CA . LEU A 1 122 ? -29.945 -9.650 43.102 1.00 89.69 122 LEU A CA 1
ATOM 996 C C . LEU A 1 122 ? -29.505 -10.503 44.305 1.00 89.69 122 LEU A C 1
ATOM 998 O O . LEU A 1 122 ? -30.343 -11.045 45.033 1.00 89.69 122 LEU A O 1
ATOM 1002 N N . GLY 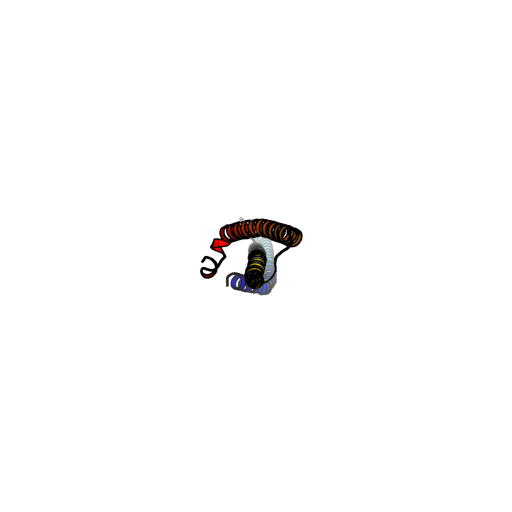A 1 123 ? -28.196 -10.601 44.550 1.00 91.44 123 GLY A N 1
ATOM 1003 C CA . GLY A 1 123 ? -27.625 -11.276 45.716 1.00 91.44 123 GLY A CA 1
ATOM 1004 C C . GLY A 1 123 ? -28.074 -10.643 47.034 1.00 91.44 123 GLY A C 1
ATOM 1005 O O . GLY A 1 123 ? -28.435 -11.349 47.979 1.00 91.44 123 GLY A O 1
ATOM 1006 N N . TRP A 1 124 ? -28.148 -9.313 47.085 1.00 89.31 124 TRP A N 1
ATOM 1007 C CA . TRP A 1 124 ? -28.702 -8.602 48.234 1.00 89.31 124 TRP A CA 1
ATOM 1008 C C . TRP A 1 124 ? -30.200 -8.877 48.407 1.00 89.31 124 TRP A C 1
ATOM 1010 O O . TRP A 1 124 ? -30.600 -9.271 49.496 1.00 89.31 124 TRP A O 1
ATOM 1020 N N . VAL A 1 125 ? -31.028 -8.775 47.357 1.00 86.94 125 VAL A N 1
ATOM 1021 C CA . VAL A 1 125 ? -32.483 -9.040 47.444 1.00 86.94 125 VAL A CA 1
ATOM 1022 C C . VAL A 1 125 ? -32.766 -10.464 47.926 1.00 86.94 125 VAL A C 1
ATOM 1024 O O . VAL A 1 125 ? -33.657 -10.687 48.748 1.00 86.94 125 VAL A O 1
ATOM 1027 N N . THR A 1 126 ? -32.011 -11.446 47.436 1.00 87.69 126 THR A N 1
ATOM 1028 C CA . THR A 1 126 ? -32.163 -12.850 47.848 1.00 87.69 126 THR A CA 1
ATOM 1029 C C . THR A 1 126 ? -31.741 -13.065 49.300 1.00 87.69 126 THR A C 1
ATOM 1031 O O . THR A 1 126 ? -32.484 -13.696 50.056 1.00 87.69 126 THR A O 1
ATOM 1034 N N .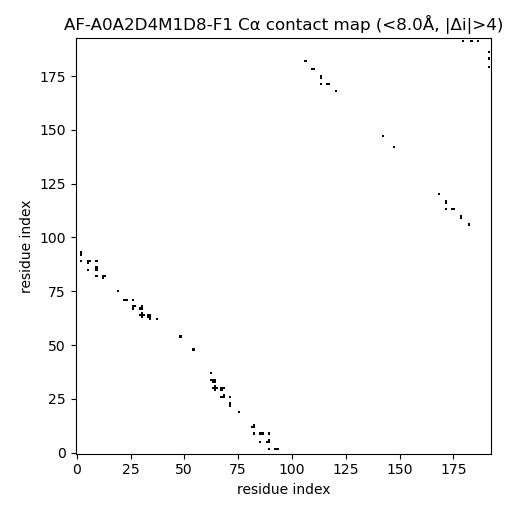 SER A 1 127 ? -30.619 -12.474 49.720 1.00 86.12 127 SER A N 1
ATOM 1035 C CA . SER A 1 127 ? -30.162 -12.488 51.116 1.00 86.12 127 SER A CA 1
ATOM 1036 C C . SER A 1 127 ? -31.144 -11.769 52.042 1.00 86.12 127 SER A C 1
ATOM 1038 O O . SER A 1 127 ? -31.461 -12.272 53.115 1.00 86.12 127 SER A O 1
ATOM 1040 N N . PHE A 1 128 ? -31.706 -10.641 51.605 1.00 79.00 128 PHE A N 1
ATOM 1041 C CA . PHE A 1 128 ? -32.731 -9.889 52.322 1.00 79.00 128 PHE A CA 1
ATOM 1042 C C . PHE A 1 128 ? -34.020 -10.701 52.460 1.00 79.00 128 PHE A C 1
ATOM 1044 O O . PHE A 1 128 ? -34.586 -10.763 53.544 1.00 79.00 128 PHE A O 1
ATOM 1051 N N . LYS A 1 129 ? -34.474 -11.401 51.412 1.00 78.94 129 LYS A N 1
ATOM 1052 C CA . LYS A 1 129 ? -35.647 -12.293 51.471 1.00 78.94 129 LYS A CA 1
ATOM 1053 C C . LYS A 1 129 ? -35.439 -13.476 52.427 1.00 78.94 129 LYS A C 1
ATOM 1055 O O . LYS A 1 129 ? -36.380 -13.887 53.097 1.00 78.94 129 LYS A O 1
ATOM 1060 N N . GLN A 1 130 ? -34.224 -14.018 52.508 1.00 77.75 130 GLN A N 1
ATOM 1061 C CA . GLN A 1 130 ? -33.887 -15.109 53.433 1.00 77.75 130 GLN A CA 1
ATOM 1062 C C . GLN A 1 130 ? -33.692 -14.612 54.878 1.00 77.75 130 GLN A C 1
ATOM 1064 O O . GLN A 1 130 ? -34.166 -15.253 55.814 1.00 77.75 130 GLN A O 1
ATOM 1069 N N . GLY A 1 131 ? -33.070 -13.446 55.069 1.00 64.12 131 GLY A N 1
ATOM 1070 C CA . GLY A 1 131 ? -32.896 -12.790 56.372 1.00 64.12 131 GLY A CA 1
ATOM 1071 C C . GLY A 1 131 ? -34.187 -12.181 56.934 1.00 64.12 131 GLY A C 1
ATOM 1072 O O . GLY A 1 131 ? -34.370 -12.132 58.148 1.00 64.12 131 GLY A O 1
ATOM 1073 N N . SER A 1 132 ? -35.117 -11.795 56.057 1.00 51.56 132 SER A N 1
ATOM 1074 C CA . SER A 1 132 ? -36.492 -11.383 56.370 1.00 51.56 132 SER A CA 1
ATOM 1075 C C . SER A 1 132 ? -37.480 -12.547 56.383 1.00 51.56 132 SER A C 1
ATOM 1077 O O . SER A 1 132 ? -38.692 -12.318 56.378 1.00 51.56 132 SER A O 1
ATOM 1079 N N . SER A 1 133 ? -36.998 -13.789 56.550 1.00 43.66 133 SER A N 1
ATOM 1080 C CA . SER A 1 133 ? -37.723 -14.746 57.388 1.00 43.66 133 SER A CA 1
ATOM 1081 C C . SER A 1 133 ? -37.833 -14.116 58.774 1.00 43.66 133 SER A C 1
ATOM 1083 O O . SER A 1 133 ? -37.084 -14.445 59.693 1.00 43.66 133 SER A O 1
ATOM 1085 N N . PHE A 1 134 ? -38.746 -13.145 58.871 1.00 46.16 134 PHE A N 1
ATOM 1086 C CA . PHE A 1 134 ? -39.286 -12.523 60.049 1.00 46.16 134 PHE A CA 1
ATOM 1087 C C . PHE A 1 134 ? -39.359 -13.654 61.039 1.00 46.16 134 PHE A C 1
ATOM 1089 O O . PHE A 1 134 ? -40.124 -14.594 60.809 1.00 46.16 134 PHE A O 1
ATOM 1096 N N . ARG A 1 135 ? -38.451 -13.648 62.028 1.00 48.19 135 ARG A N 1
ATOM 1097 C CA . ARG A 1 135 ? -38.488 -14.603 63.130 1.00 48.19 135 ARG A CA 1
ATOM 1098 C C . ARG A 1 135 ? -39.938 -14.617 63.533 1.00 48.19 135 ARG A C 1
ATOM 1100 O O . ARG A 1 135 ? -40.409 -13.606 64.050 1.00 48.19 135 ARG A O 1
ATOM 1107 N N . SER A 1 136 ? -40.628 -15.699 63.170 1.00 41.50 136 SER A N 1
ATOM 1108 C CA . SER A 1 136 ? -42.026 -15.911 63.484 1.00 41.50 136 SER A CA 1
ATOM 1109 C C . SER A 1 136 ? -42.128 -15.532 64.942 1.00 41.50 136 SER A C 1
ATOM 1111 O O . SER A 1 136 ? -41.482 -16.179 65.771 1.00 41.50 136 SER A O 1
ATOM 1113 N N . ILE A 1 137 ? -42.784 -14.404 65.221 1.00 47.09 137 ILE A N 1
ATOM 1114 C CA . ILE A 1 137 ? -42.876 -13.871 66.570 1.00 47.09 137 ILE A CA 1
ATOM 1115 C C . ILE A 1 137 ? -43.576 -14.969 67.352 1.00 47.09 137 ILE A C 1
ATOM 1117 O O . ILE A 1 137 ? -44.779 -15.171 67.208 1.00 47.09 137 ILE A O 1
ATOM 1121 N N . SER A 1 138 ? -42.810 -15.730 68.129 1.00 48.25 138 SER A N 1
ATOM 1122 C CA . SER A 1 138 ? -43.382 -16.642 69.095 1.00 48.25 138 SER A CA 1
ATOM 1123 C C . SER A 1 138 ? -44.100 -15.755 70.114 1.00 48.25 138 SER A C 1
ATOM 1125 O O . SER A 1 138 ? -43.484 -14.848 70.689 1.00 48.25 138 SER A O 1
ATOM 1127 N N . PRO A 1 139 ? -45.417 -15.924 70.306 1.00 48.66 139 PRO A N 1
ATOM 1128 C CA . PRO A 1 139 ? -46.208 -15.018 71.120 1.00 48.66 139 PRO A CA 1
ATOM 1129 C C . PRO A 1 139 ? -46.014 -15.384 72.592 1.00 48.66 139 PRO A C 1
ATOM 1131 O O . PRO A 1 139 ? -46.913 -15.919 73.232 1.00 48.66 139 PRO A O 1
ATOM 1134 N N . THR A 1 140 ? -44.807 -15.223 73.144 1.00 46.53 140 THR A N 1
ATOM 1135 C CA . THR A 1 140 ? -44.562 -15.611 74.544 1.00 46.53 140 THR A CA 1
ATOM 1136 C C . THR A 1 140 ? -43.362 -14.916 75.187 1.00 46.53 140 THR A C 1
ATOM 1138 O O . THR A 1 140 ? -42.453 -15.575 75.678 1.00 46.53 140 THR A O 1
ATOM 1141 N N . LYS A 1 141 ? -43.351 -13.576 75.230 1.00 50.31 141 LYS A N 1
ATOM 1142 C CA . LYS A 1 141 ? -42.632 -12.794 76.262 1.00 50.31 141 LYS A CA 1
ATOM 1143 C C . LYS A 1 141 ? -43.122 -11.342 76.254 1.00 50.31 141 LYS A C 1
ATOM 1145 O O . LYS A 1 141 ? -43.133 -10.698 75.209 1.00 50.31 141 LYS A O 1
ATOM 1150 N N . ARG A 1 142 ? -43.552 -10.839 77.419 1.00 50.16 142 ARG A N 1
ATOM 1151 C CA . ARG A 1 142 ? -43.881 -9.420 77.648 1.00 50.16 142 ARG A CA 1
ATOM 1152 C C . ARG A 1 142 ? -42.628 -8.593 77.337 1.00 50.16 142 ARG A C 1
ATOM 1154 O O . ARG A 1 142 ? -41.661 -8.680 78.087 1.00 50.16 142 ARG A O 1
ATOM 1161 N N . LYS A 1 143 ? -42.632 -7.856 76.223 1.00 59.31 143 LYS A N 1
ATOM 1162 C CA . LYS A 1 143 ? -41.552 -6.928 75.858 1.00 59.31 143 LYS A CA 1
ATOM 1163 C C . LYS A 1 143 ? -41.570 -5.745 76.826 1.00 59.31 143 LYS A C 1
ATOM 1165 O O . LYS A 1 143 ? -42.637 -5.188 77.084 1.00 59.31 143 LYS A O 1
ATOM 1170 N N . THR A 1 144 ? -40.417 -5.390 77.379 1.00 67.69 144 THR A N 1
ATOM 1171 C CA . THR A 1 144 ? -40.262 -4.164 78.171 1.00 67.69 144 THR A CA 1
ATOM 1172 C C . THR A 1 144 ? -40.195 -2.947 77.240 1.00 67.69 144 THR A C 1
ATOM 1174 O O . THR A 1 144 ? -39.951 -3.099 76.044 1.00 67.69 144 THR A O 1
ATOM 1177 N N . LEU A 1 145 ? -40.428 -1.733 77.756 1.00 67.94 145 LEU A N 1
ATOM 1178 C CA . LEU A 1 145 ? -40.420 -0.503 76.946 1.00 67.94 145 LEU A CA 1
ATOM 1179 C C . LEU A 1 145 ? -39.100 -0.333 76.160 1.00 67.94 145 LEU A C 1
ATOM 1181 O O . LEU A 1 145 ? -39.128 0.015 74.983 1.00 67.94 145 LEU A O 1
ATOM 1185 N N . GLY A 1 146 ? -37.965 -0.688 76.777 1.00 75.31 146 GLY A N 1
ATOM 1186 C CA . GLY A 1 146 ? -36.645 -0.653 76.137 1.00 75.31 146 GLY A CA 1
ATOM 1187 C C . GLY A 1 146 ? -36.461 -1.679 75.009 1.00 75.31 146 GLY A C 1
ATOM 1188 O O . GLY A 1 146 ? -35.751 -1.406 74.046 1.00 75.31 146 GLY A O 1
ATOM 1189 N N . ASP A 1 147 ? -37.144 -2.831 75.059 1.00 74.56 147 ASP A N 1
ATOM 1190 C CA . ASP A 1 147 ? -37.124 -3.818 73.964 1.00 74.56 147 ASP A CA 1
ATOM 1191 C C . ASP A 1 147 ? -37.897 -3.320 72.733 1.00 74.56 147 ASP A C 1
ATOM 1193 O O . ASP A 1 147 ? -37.576 -3.675 71.598 1.00 74.56 147 ASP A O 1
ATOM 1197 N N . ILE A 1 14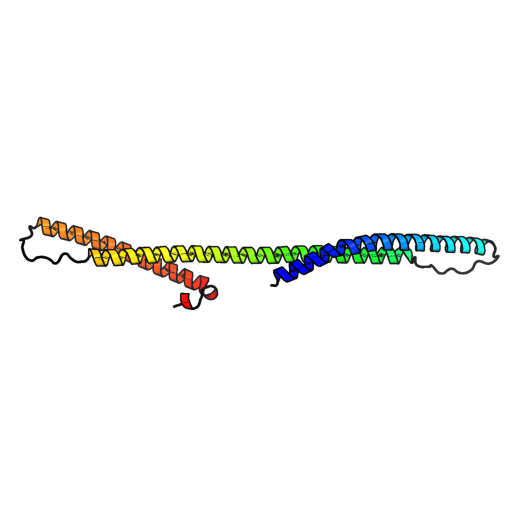8 ? -38.939 -2.512 72.954 1.00 74.75 148 ILE A N 1
ATOM 1198 C CA . ILE A 1 148 ? -39.728 -1.888 71.887 1.00 74.75 148 ILE A CA 1
ATOM 1199 C C . ILE A 1 148 ? -38.921 -0.756 71.251 1.00 74.75 148 ILE A C 1
ATOM 1201 O O . ILE A 1 1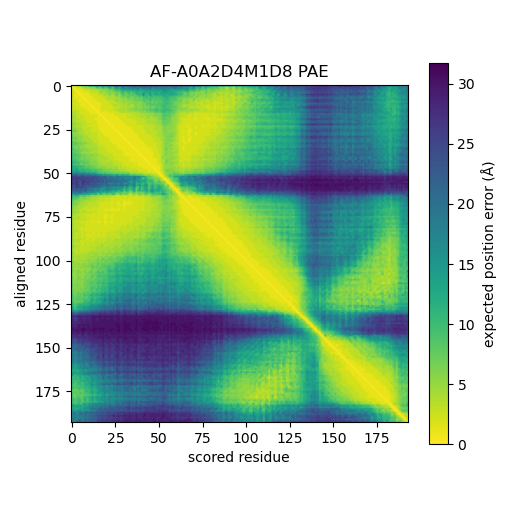48 ? -38.816 -0.705 70.030 1.00 74.75 148 ILE A O 1
ATOM 1205 N N . GLU A 1 149 ? -38.298 0.096 72.065 1.00 76.81 149 GLU A N 1
ATOM 1206 C CA . GLU A 1 149 ? -37.449 1.200 71.604 1.00 76.81 149 GLU A CA 1
ATOM 1207 C C . GLU A 1 149 ? -36.252 0.695 70.782 1.00 76.81 149 GLU A C 1
ATOM 1209 O O . GLU A 1 149 ? -35.998 1.184 69.681 1.00 76.81 149 GLU A O 1
ATOM 1214 N N . LYS A 1 150 ? -35.596 -0.383 71.232 1.00 80.19 150 LYS A N 1
ATOM 1215 C CA . LYS A 1 150 ? -34.538 -1.055 70.466 1.00 80.19 150 LYS A CA 1
ATOM 1216 C C . LYS A 1 150 ? -35.045 -1.634 69.139 1.00 80.19 150 LYS A C 1
ATOM 1218 O O . LYS A 1 150 ? -34.374 -1.504 68.120 1.00 80.19 150 LYS A O 1
ATOM 1223 N N . SER A 1 151 ? -36.237 -2.235 69.132 1.00 79.62 151 SER A N 1
ATOM 1224 C CA . SER A 1 151 ? -36.853 -2.770 67.911 1.00 79.62 151 SER A CA 1
ATOM 1225 C C . SER A 1 151 ? -37.232 -1.668 66.912 1.00 79.62 151 SER A C 1
ATOM 1227 O O . SER A 1 151 ? -37.196 -1.919 65.711 1.00 79.62 151 SER A O 1
ATOM 1229 N N . ILE A 1 152 ? -37.593 -0.470 67.388 1.00 79.31 152 ILE A N 1
ATOM 1230 C CA . ILE A 1 152 ? -37.879 0.700 66.544 1.00 79.31 152 ILE A CA 1
ATOM 1231 C C . ILE A 1 152 ? -36.587 1.238 65.923 1.00 79.31 152 ILE A C 1
ATOM 1233 O O . ILE A 1 152 ? -36.572 1.499 64.724 1.00 79.31 152 ILE A O 1
ATOM 1237 N N . LEU A 1 153 ? -35.500 1.336 66.698 1.00 81.88 153 LEU A N 1
ATOM 1238 C CA . LEU A 1 153 ? -34.184 1.741 66.187 1.00 81.88 153 LEU A CA 1
ATOM 1239 C C . LEU A 1 153 ? -33.651 0.758 65.132 1.00 81.88 153 LEU A C 1
ATOM 1241 O O . LEU A 1 153 ? -33.175 1.185 64.083 1.00 81.88 153 LEU A O 1
ATOM 1245 N N . GLU A 1 154 ? -33.786 -0.554 65.361 1.00 78.56 154 GLU A N 1
ATOM 1246 C CA . GLU A 1 154 ? -33.441 -1.579 64.363 1.00 78.56 154 GLU A CA 1
ATOM 1247 C C . GLU A 1 154 ? -34.310 -1.459 63.097 1.00 78.56 154 GLU A C 1
ATOM 1249 O O . GLU A 1 154 ? -33.792 -1.560 61.986 1.00 78.56 154 GLU A O 1
ATOM 1254 N N . GLN A 1 155 ? -35.615 -1.182 63.230 1.00 78.56 155 GLN A N 1
ATOM 1255 C CA . GLN A 1 155 ? -36.484 -0.939 62.072 1.00 78.56 155 GLN A CA 1
ATOM 1256 C C . GLN A 1 155 ? -36.147 0.355 61.321 1.00 78.56 155 GLN A C 1
ATOM 1258 O O . GLN A 1 155 ? -36.225 0.365 60.094 1.00 78.56 155 GLN A O 1
ATOM 1263 N N . GLN A 1 156 ? -35.767 1.428 62.018 1.00 81.25 156 GLN A N 1
ATOM 1264 C CA . GLN A 1 156 ? -35.313 2.669 61.386 1.00 81.25 156 GLN A CA 1
ATOM 1265 C C . GLN A 1 156 ? -34.020 2.452 60.598 1.00 81.25 156 GLN A C 1
ATOM 1267 O O . GLN A 1 156 ? -33.967 2.852 59.438 1.00 81.25 156 GLN A O 1
ATOM 1272 N N . GLY A 1 157 ? -33.037 1.744 61.168 1.00 80.06 157 GLY A N 1
ATOM 1273 C CA . GLY A 1 157 ? -31.791 1.407 60.469 1.00 80.06 157 GLY A CA 1
ATOM 1274 C C . GLY A 1 157 ? -32.023 0.556 59.216 1.00 80.06 157 GLY A C 1
ATOM 1275 O O . GLY A 1 157 ? -31.473 0.849 58.158 1.00 80.06 157 GLY A O 1
ATOM 1276 N N . LEU A 1 158 ? -32.917 -0.438 59.291 1.00 80.75 158 LEU A N 1
ATOM 1277 C CA . LEU A 1 158 ? -33.322 -1.222 58.117 1.00 80.75 158 LEU A CA 1
ATOM 1278 C C . LEU A 1 158 ? -34.030 -0.368 57.055 1.00 80.75 158 LEU A C 1
ATOM 1280 O O . LEU A 1 158 ? -33.864 -0.612 55.863 1.00 80.75 158 LEU A O 1
ATOM 1284 N N . ASN A 1 159 ? -34.826 0.621 57.464 1.00 80.50 159 ASN A N 1
ATOM 1285 C CA . AS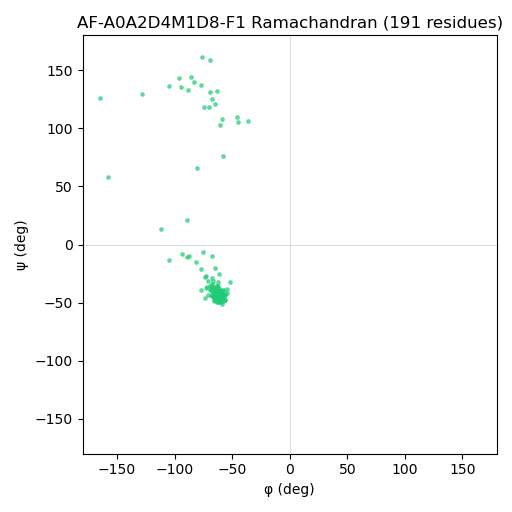N A 1 159 ? -35.532 1.505 56.538 1.00 80.50 159 ASN A CA 1
ATOM 1286 C C . ASN A 1 159 ? -34.577 2.480 55.828 1.00 80.50 159 ASN A C 1
ATOM 1288 O O . ASN A 1 159 ? -34.750 2.747 54.640 1.00 80.50 159 ASN A O 1
ATOM 1292 N N . GLU A 1 160 ? -33.551 2.974 56.525 1.00 85.44 160 GLU A N 1
ATOM 1293 C CA . GLU A 1 160 ? -32.468 3.767 55.929 1.00 85.44 160 GLU A CA 1
ATOM 1294 C C . GLU A 1 160 ? -31.642 2.940 54.935 1.00 85.44 160 GLU A C 1
ATOM 1296 O O . GLU A 1 160 ? -31.392 3.396 53.818 1.00 85.44 160 GLU A O 1
ATOM 1301 N N . GLU A 1 161 ? -31.291 1.697 55.284 1.00 84.38 161 GLU A N 1
ATOM 1302 C CA . GLU A 1 161 ? -30.592 0.780 54.375 1.00 84.38 161 GLU A CA 1
ATOM 1303 C C . GLU A 1 161 ? -31.437 0.474 53.125 1.00 84.38 161 GLU A C 1
ATOM 1305 O O . GLU A 1 161 ? -30.934 0.496 51.999 1.00 84.38 161 GLU A O 1
ATOM 1310 N N . LEU A 1 162 ? -32.747 0.264 53.300 1.00 85.25 162 LEU A N 1
ATOM 1311 C CA . LEU A 1 162 ? -33.683 0.036 52.199 1.00 85.25 162 LEU A CA 1
ATOM 1312 C C . LEU A 1 162 ? -33.820 1.270 51.293 1.00 85.25 162 LEU A C 1
ATOM 1314 O O . LEU A 1 162 ? -33.902 1.129 50.071 1.00 85.25 162 LEU A O 1
ATOM 1318 N N . ALA A 1 163 ? -33.823 2.476 51.866 1.00 85.56 163 ALA A N 1
ATOM 1319 C CA . ALA A 1 163 ? -33.854 3.724 51.109 1.00 85.56 163 ALA A CA 1
ATOM 1320 C C . ALA A 1 163 ? -32.569 3.925 50.290 1.00 85.56 163 ALA A C 1
ATOM 1322 O O . ALA A 1 163 ? -32.654 4.238 49.101 1.00 85.56 163 ALA A O 1
ATOM 1323 N N . ALA A 1 164 ? -31.398 3.669 50.881 1.00 86.88 164 ALA A N 1
ATOM 1324 C CA . ALA A 1 164 ? -30.118 3.726 50.177 1.00 86.88 164 ALA A CA 1
ATOM 1325 C C . ALA A 1 164 ? -30.053 2.705 49.027 1.00 86.88 164 ALA A C 1
ATOM 1327 O O . ALA A 1 164 ? -29.653 3.039 47.912 1.00 86.88 164 ALA A O 1
ATOM 1328 N N . LYS A 1 165 ? -30.531 1.474 49.256 1.00 86.00 165 LYS A N 1
ATOM 1329 C CA . LYS A 1 165 ? -30.588 0.432 48.220 1.00 86.00 165 LYS A CA 1
ATOM 1330 C C . LYS A 1 165 ? -31.583 0.744 47.109 1.00 86.00 165 LYS A C 1
ATOM 1332 O O . LYS A 1 165 ? -31.316 0.423 45.956 1.00 86.00 165 LYS A O 1
ATOM 1337 N N . LYS A 1 166 ? -32.708 1.393 47.418 1.00 87.75 166 LYS A N 1
ATOM 1338 C CA . LYS A 1 166 ? -33.658 1.866 46.400 1.00 87.75 166 LYS A CA 1
ATOM 1339 C C . LYS A 1 166 ? -33.006 2.872 45.446 1.00 87.75 166 LYS A C 1
ATOM 1341 O O . LYS A 1 166 ? -33.254 2.797 44.244 1.00 87.75 166 LYS A O 1
ATOM 1346 N N . GLU A 1 167 ? -32.171 3.768 45.966 1.00 88.94 167 GLU A N 1
ATOM 1347 C CA . GLU A 1 167 ? -31.411 4.714 45.143 1.00 88.94 167 GLU A CA 1
ATOM 1348 C C . GLU A 1 167 ? -30.371 3.994 44.273 1.00 88.94 167 GLU A C 1
ATOM 1350 O O . GLU A 1 167 ? -30.306 4.224 43.068 1.00 88.94 167 GLU A O 1
ATOM 1355 N N . GLU A 1 168 ? -29.635 3.034 44.842 1.00 87.88 168 GLU A N 1
ATOM 1356 C CA . GLU A 1 168 ? -28.661 2.211 44.108 1.00 87.88 168 GLU A CA 1
ATOM 1357 C C . GLU A 1 168 ? -29.314 1.404 42.971 1.00 87.88 168 GLU A C 1
ATOM 1359 O O . GLU A 1 168 ? -28.771 1.325 41.869 1.00 87.88 168 GLU A O 1
ATOM 1364 N N . VAL A 1 169 ? -30.516 0.860 43.196 1.00 88.88 169 VAL A N 1
ATOM 1365 C CA . VAL A 1 169 ? -31.322 0.197 42.157 1.00 88.88 169 VAL A CA 1
ATOM 1366 C C . VAL A 1 169 ? -31.746 1.186 41.068 1.00 88.88 169 VAL A C 1
ATOM 1368 O O . VAL A 1 169 ? -31.662 0.858 39.886 1.00 88.88 169 VAL A O 1
ATOM 1371 N N . SER A 1 170 ? -32.191 2.388 41.440 1.00 89.19 170 SER A N 1
ATOM 1372 C CA . SER A 1 170 ? -32.601 3.430 40.489 1.00 89.19 170 SER A CA 1
ATOM 1373 C C . SER A 1 170 ? -31.446 3.839 39.568 1.00 89.19 170 SER A C 1
ATOM 1375 O O . SER A 1 170 ? -31.592 3.863 38.343 1.00 89.19 170 SER A O 1
ATOM 1377 N N . GLU A 1 171 ? -30.263 4.071 40.138 1.00 90.69 171 GLU A N 1
ATOM 1378 C CA . GLU A 1 171 ? -29.056 4.401 39.379 1.00 90.69 171 GLU A CA 1
ATOM 1379 C C . GLU A 1 171 ? -28.565 3.216 38.530 1.00 90.69 171 GLU A C 1
ATOM 1381 O O . GLU A 1 171 ? -28.200 3.401 37.366 1.00 90.69 171 GLU A O 1
ATOM 1386 N N . ALA A 1 172 ? -28.636 1.978 39.030 1.00 88.06 172 ALA A N 1
ATOM 1387 C CA . ALA A 1 172 ? -28.320 0.787 38.236 1.00 88.06 172 ALA A CA 1
ATOM 1388 C C . ALA A 1 172 ? -29.255 0.631 37.021 1.00 88.06 172 ALA A C 1
ATOM 1390 O O . ALA A 1 172 ? -28.788 0.350 35.915 1.00 88.06 172 ALA A O 1
ATOM 1391 N N . ILE A 1 173 ? -30.561 0.873 37.184 1.00 88.19 173 ILE A N 1
ATOM 1392 C CA . ILE A 1 173 ? -31.536 0.845 36.082 1.00 88.19 173 ILE A CA 1
ATOM 1393 C C . ILE A 1 173 ? -31.206 1.926 35.052 1.00 88.19 173 ILE A C 1
ATOM 1395 O O . ILE A 1 173 ? -31.111 1.637 33.861 1.00 88.19 173 ILE A O 1
ATOM 1399 N N . LYS A 1 174 ? -30.996 3.164 35.501 1.00 91.44 174 LYS A N 1
ATOM 1400 C CA . LYS A 1 174 ? -30.714 4.306 34.625 1.00 91.44 174 LYS A CA 1
ATOM 1401 C C . LYS A 1 174 ? -29.420 4.119 33.836 1.00 91.44 174 LYS A C 1
ATOM 1403 O O . LYS A 1 174 ? -29.394 4.350 32.630 1.00 91.44 174 LYS A O 1
ATOM 1408 N N . THR A 1 175 ? -28.353 3.673 34.492 1.00 89.25 175 THR A N 1
ATOM 1409 C CA . THR A 1 175 ? -27.058 3.434 33.840 1.00 89.25 175 THR A CA 1
ATOM 1410 C C . THR A 1 175 ? -27.140 2.282 32.834 1.00 89.25 175 THR A C 1
ATOM 1412 O O . THR A 1 175 ? -26.640 2.423 31.720 1.00 89.25 175 THR A O 1
ATOM 1415 N N . THR A 1 176 ? -27.863 1.204 33.156 1.00 88.06 176 THR A N 1
ATOM 1416 C CA . THR A 1 176 ? -28.117 0.091 32.222 1.00 88.06 176 THR A CA 1
ATOM 1417 C C . THR A 1 176 ? -28.961 0.534 31.022 1.00 88.06 176 THR A C 1
ATOM 1419 O O . THR A 1 176 ? -28.644 0.195 29.886 1.00 88.06 176 THR A O 1
ATOM 1422 N N . GLN A 1 177 ? -29.998 1.353 31.225 1.00 87.94 177 GLN A N 1
ATOM 1423 C CA . GLN A 1 177 ? -30.795 1.917 30.126 1.00 87.94 177 GLN A CA 1
ATOM 1424 C C . GLN A 1 177 ? -29.955 2.791 29.186 1.00 87.94 177 GLN A C 1
ATOM 1426 O O . GLN A 1 177 ? -30.117 2.712 27.969 1.00 87.94 177 GLN A O 1
ATOM 1431 N N . ILE A 1 178 ? -29.039 3.601 29.729 1.00 89.19 178 ILE A N 1
ATOM 1432 C CA . ILE A 1 178 ? -28.113 4.415 28.928 1.00 89.19 178 ILE A CA 1
ATOM 1433 C C . ILE A 1 178 ? -27.167 3.520 28.118 1.00 89.19 178 ILE A C 1
ATOM 1435 O O . ILE A 1 178 ? -26.954 3.790 26.937 1.00 89.19 178 ILE A O 1
ATOM 1439 N N . PHE A 1 179 ? -26.621 2.464 28.724 1.00 89.00 179 PHE A N 1
ATOM 1440 C CA . PHE A 1 179 ? -25.772 1.487 28.039 1.00 89.00 179 PHE A CA 1
ATOM 1441 C C . PHE A 1 179 ? -26.509 0.821 26.868 1.00 89.00 179 PHE A C 1
ATOM 1443 O O . PHE A 1 179 ? -26.033 0.865 25.732 1.00 89.00 179 PHE A O 1
ATOM 1450 N N . LEU A 1 180 ? -27.716 0.301 27.111 1.00 87.00 180 LEU A N 1
ATOM 1451 C CA . LEU A 1 180 ? -28.546 -0.329 26.080 1.00 87.00 180 LEU A CA 1
ATOM 1452 C C . LEU A 1 180 ? -28.884 0.644 24.945 1.00 87.00 180 LEU A C 1
ATOM 1454 O O . LEU A 1 180 ? -28.785 0.285 23.776 1.00 87.00 180 LEU A O 1
ATOM 1458 N N . ALA A 1 181 ? -29.230 1.894 25.267 1.00 86.75 181 ALA A N 1
ATOM 1459 C CA . ALA A 1 181 ? -29.522 2.912 24.261 1.00 86.75 181 ALA A CA 1
ATOM 1460 C C . ALA A 1 181 ? -28.297 3.257 23.395 1.00 86.75 181 ALA A C 1
ATOM 1462 O O . ALA A 1 181 ? -28.445 3.488 22.196 1.00 86.75 181 ALA A O 1
ATOM 1463 N N . LYS A 1 182 ? -27.094 3.277 23.984 1.00 87.75 182 LYS A N 1
ATOM 1464 C CA . LYS A 1 182 ? -25.838 3.559 23.273 1.00 87.75 182 LYS A CA 1
ATOM 1465 C C . LYS A 1 182 ? -25.392 2.412 22.364 1.00 87.75 182 LYS A C 1
ATOM 1467 O O . LYS A 1 182 ? -24.888 2.686 21.279 1.00 87.75 182 LYS A O 1
ATOM 1472 N N . HIS A 1 183 ? -25.594 1.162 22.781 1.00 85.38 183 HIS A N 1
ATOM 1473 C CA . HIS A 1 183 ? -25.048 -0.024 22.102 1.00 85.38 183 HIS A CA 1
ATOM 1474 C C . HIS A 1 183 ? -26.105 -0.914 21.434 1.00 85.38 183 HIS A C 1
ATOM 1476 O O . HIS A 1 183 ? -25.808 -2.030 21.016 1.00 85.38 183 HIS A O 1
ATOM 1482 N N . ASN A 1 184 ? -27.339 -0.428 21.273 1.00 79.12 184 ASN A N 1
ATOM 1483 C CA . ASN A 1 184 ? -28.475 -1.189 20.732 1.00 79.12 184 ASN A CA 1
ATOM 1484 C C . ASN A 1 184 ? -28.199 -1.879 19.376 1.00 79.12 184 ASN A C 1
ATOM 1486 O O . ASN A 1 184 ? -28.745 -2.935 19.077 1.00 79.12 184 ASN A O 1
ATOM 1490 N N . ASN A 1 185 ? -27.358 -1.286 18.530 1.00 76.81 185 ASN A N 1
ATOM 1491 C CA . ASN A 1 185 ? -26.983 -1.838 17.224 1.00 76.81 185 ASN A CA 1
ATOM 1492 C C . ASN A 1 185 ? -25.877 -2.908 17.283 1.00 76.81 185 ASN A C 1
ATOM 1494 O O . ASN A 1 185 ? -25.676 -3.602 16.289 1.00 76.81 185 ASN A O 1
ATOM 1498 N N . LYS A 1 186 ? -25.161 -3.021 18.405 1.00 75.38 186 LYS A N 1
ATOM 1499 C CA . LYS A 1 186 ? -24.056 -3.967 18.627 1.00 75.38 186 LYS A CA 1
ATOM 1500 C C . LYS A 1 186 ? -24.453 -5.146 19.530 1.00 75.38 186 LYS A C 1
ATOM 1502 O O . LYS A 1 186 ? -23.730 -6.132 19.579 1.00 75.38 186 LYS A O 1
ATOM 1507 N N . LEU A 1 187 ? -25.597 -5.060 20.212 1.00 71.25 187 LEU A N 1
ATOM 1508 C CA . LEU A 1 187 ? -26.141 -6.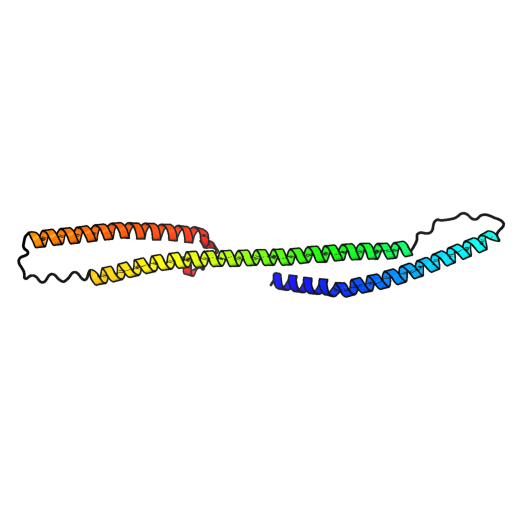114 21.075 1.00 71.25 187 LEU A CA 1
ATOM 1509 C C . LEU A 1 187 ? -26.966 -7.132 20.271 1.00 71.25 187 LEU A C 1
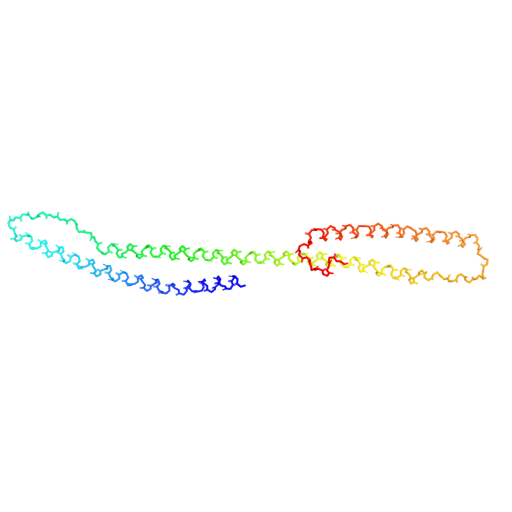ATOM 1511 O O . LEU A 1 187 ? -27.673 -6.769 19.322 1.00 71.25 187 LEU A O 1
ATOM 1515 N N . SER A 1 188 ? -26.901 -8.407 20.660 1.00 67.75 188 SER A N 1
ATOM 1516 C CA . SER A 1 188 ? -27.701 -9.471 20.046 1.00 67.75 188 SER A CA 1
ATOM 1517 C C . SER A 1 188 ? -29.187 -9.327 20.389 1.00 67.75 188 SER A C 1
ATOM 1519 O O . SER A 1 188 ? -29.560 -8.705 21.383 1.00 67.75 188 SER A O 1
ATOM 1521 N N . ASP A 1 189 ? -30.070 -9.925 19.586 1.00 60.00 189 ASP A N 1
ATOM 1522 C CA . ASP A 1 189 ? -31.521 -9.832 19.817 1.00 60.00 189 ASP A CA 1
ATOM 1523 C C . ASP A 1 189 ? -31.977 -10.503 21.125 1.00 60.00 189 ASP A C 1
ATOM 1525 O O . ASP A 1 189 ? -33.028 -10.155 21.656 1.00 60.00 189 ASP A O 1
ATOM 1529 N N . GLN A 1 190 ? -31.168 -11.409 21.682 1.00 53.88 190 GLN A N 1
ATOM 1530 C CA . GLN A 1 190 ? -31.409 -12.033 22.985 1.00 53.88 190 GLN A CA 1
ATOM 1531 C C . GLN A 1 190 ? -31.072 -11.100 24.163 1.00 53.88 190 GLN A C 1
ATOM 1533 O O . GLN A 1 190 ? -31.566 -11.308 25.263 1.00 53.88 190 GLN A O 1
ATOM 1538 N N . GLU A 1 191 ? -30.248 -10.072 23.946 1.00 52.16 191 GLU A N 1
ATOM 1539 C CA . GLU A 1 191 ? -29.839 -9.093 24.968 1.00 52.16 191 GLU A CA 1
ATOM 1540 C C . GLU A 1 191 ? -30.731 -7.840 24.974 1.00 52.16 191 GLU A C 1
ATOM 1542 O O . GLU A 1 191 ? -30.624 -6.998 25.865 1.00 52.16 191 GLU A O 1
ATOM 1547 N N . LYS A 1 192 ? -31.618 -7.711 23.979 1.00 54.81 192 LYS A N 1
ATOM 1548 C CA . LYS A 1 192 ? -32.563 -6.594 23.831 1.00 54.81 192 LYS A CA 1
ATOM 1549 C C . LYS A 1 192 ? -33.887 -6.797 24.581 1.00 54.81 192 LYS A C 1
ATOM 1551 O O . LYS A 1 192 ? -34.676 -5.852 24.631 1.00 54.81 192 LYS A O 1
ATOM 1556 N N . GLY A 1 193 ? -34.156 -7.991 25.118 1.00 40.62 193 GLY A N 1
ATOM 1557 C CA . GLY A 1 193 ? -35.431 -8.373 25.749 1.00 40.62 193 GLY A CA 1
ATOM 1558 C C . GLY A 1 193 ? -35.248 -9.171 27.028 1.00 40.62 193 GLY A C 1
ATOM 1559 O O . GLY A 1 193 ? -36.168 -9.094 27.872 1.00 40.62 193 GLY A O 1
#

Mean predicted aligned error: 12.92 Å

pLDDT: mean 84.9, std 13.74, range [40.62, 98.25]

Foldseek 3Di:
DVLVVLVVVLVVLVVCVVVLVVLVVVLVVVLVVQVVVVVVVVVVVVVVCVPDPDDDDDDDDDRPSVVSVVVSVVVVVVSVVVNVVSVVVSVVVVVVVVVVVVVVVVLVVLVVVLVVLVVVLVVVVVVCVVVPPVPPPPPDDDDDPVNVVVVVVVVVVVVVVVVVSVVSVVVSVVSVVVSCVVCVVVDDPVVND

Solvent-accessible surface area (backbone atoms only — not comparable to full-atom values): 10958 Å² total; per-residue (Å²): 109,72,66,60,54,50,50,52,52,46,52,52,55,58,60,45,48,61,55,51,57,49,48,52,54,49,40,53,53,51,22,51,54,45,44,52,50,53,49,49,53,52,51,52,48,52,56,55,52,72,75,47,97,65,91,77,90,82,77,89,78,81,64,65,26,58,50,45,50,49,55,51,53,52,51,53,51,52,51,52,50,49,54,53,52,47,53,52,49,52,50,50,54,52,54,51,50,50,52,51,54,53,50,51,51,51,52,53,52,54,49,50,54,50,50,51,54,52,48,51,53,51,53,47,54,52,49,48,58,61,68,57,56,62,72,74,78,72,94,78,72,90,73,52,74,66,58,52,53,52,53,49,53,52,50,50,53,52,50,52,53,50,52,54,50,52,50,53,51,51,52,52,51,53,54,48,52,51,50,48,69,74,41,57,90,78,52,55,80,82,76,75,112

Secondary structure (DSSP, 8-state):
-HHHHHHHHHHHHHHTHHHHHHHHHHHHHHHHHHHHHHHHHHHHHHHHHHT-SSPPPP-PPPPHHHHHHHHHHHHHHHHHHHHHHHHHHHHHHHHHHHHHHHHHHHHHHHHHHHHHHHHHHHHHHHHHHHHTS-----S-----HHHHHHHHHHHHHHHHHHHHHHHHHHHHHHHHHHHHHHHTTTS-TTT--

Sequence (193 aa):
EQLSQQMALFAEIEANQANLDQCQKLSQQYSTAVKEYELQLMTYRAFVESQQKSPVKRRRVLSSSDAITQEFMDLRTHYTALVTLTTQHVKYISDALRRLEEEEKVVEEEKQEHMDKVKGLLGWVTSFKQGSSFRSISPTKRKTLGDIEKSILEQQGLNEELAAKKEEVSEAIKTTQIFLAKHNNKLSDQEKG

Nearest PDB structures (foldseek):
  4fzs-assembly1_A  TM=2.940E-01  e=4.600E+00  Homo sapiens
  5xg2-assembly1_A  TM=2.833E-01  e=6.229E+00  Pyrococcus yayanosii CH1

Organism: NCBI:txid129469

InterPro domains:
  IPR043197 Plakin [PTHR23169] (1-113)

Radius of gyration: 43.59 Å; Cα contacts (8 Å, |Δi|>4): 49; chains: 1; bounding box: 79×36×131 Å